Protein AF-A0A9P9QBK5-F1 (afdb_monomer_lite)

Secondary structure (DSSP, 8-state):
----PPP----------------------------TTSTTSSHHHHHHHTT----------------TT-EEEESSSTT-SSEEEE---SS-B----GGGT-S-SEEEEPTTEEEEEESSTTS-S-EEEEEETT-BSS-PPP-SEEEEEETT-TT-TT--HHHHTTS------TTT-TTS-TTTT-HHHHHTHHHHHHHHHHTSTTGGGGS-TT---

pLDDT: mean 70.8, std 19.79, range [41.31, 97.44]

Foldseek 3Di:
DDDDDDDDDDDDDDDDDPDDDDDDDDDDDDDDDDDPPPVPPVVVVVVVVVPPPPCPPPPPPPPPPQQAFKKKFALAFQSDHDIDIGHQDLFKAFQPDVVVSSGTFWMAHTAQKKKWFAQAQRNDDDTPDIAYPPTGRGDDDDGGIMHMGGHPPPDDSPCPVVNVVVPPPPVCPCVVDQVVQPPPRHPVCVVCVVVVVVCVVVVVPVPPPPDDPPDDD

Radius of gyration: 29.98 Å; chains: 1; bounding box: 63×83×77 Å

Sequence (217 aa):
MIVRSRCTSATVLDTTNTRDLRLYIHIILNHDFSTTRMLFNSLSIILLALFSTSTARPSNKLHRRGLPGAVYTCTSTDFRGNCQWTAPPTRCIQPGPASLGAGIQSLGPDPGGFCTLYEKFDCTGSEVQTVRFPGISSGLPQFGAFRCFADGAQGNATVDAATLLKGPTKVLDPLADPRLAGGVGSMERKKHLKELKEMEKDGFKDGLIGFKKDVYY

Structure (mmCIF, N/CA/C/O backbone):
data_AF-A0A9P9QBK5-F1
#
_entry.id   AF-A0A9P9QBK5-F1
#
loop_
_atom_site.group_PDB
_atom_site.id
_atom_site.type_symbol
_atom_site.label_atom_id
_atom_site.label_alt_id
_atom_site.label_comp_id
_atom_site.label_asym_id
_atom_site.label_entity_id
_atom_site.label_seq_id
_atom_site.pdbx_PDB_ins_code
_atom_site.Cartn_x
_atom_site.Cartn_y
_atom_site.Cartn_z
_atom_site.occupancy
_atom_site.B_iso_or_equiv
_atom_site.auth_seq_id
_atom_site.auth_comp_id
_atom_site.auth_asym_id
_atom_site.auth_atom_id
_atom_site.pdbx_PDB_model_num
ATOM 1 N N . MET A 1 1 ? -27.523 -2.966 32.370 1.00 45.50 1 MET A N 1
ATOM 2 C CA . MET A 1 1 ? -27.715 -4.274 31.707 1.00 45.50 1 MET A CA 1
ATOM 3 C C . MET A 1 1 ? -26.325 -4.859 31.475 1.00 45.50 1 MET A C 1
ATOM 5 O O . MET A 1 1 ? -25.566 -4.283 30.711 1.00 45.50 1 MET A O 1
ATOM 9 N N . ILE A 1 2 ? -25.925 -5.869 32.253 1.00 41.31 2 ILE A N 1
ATOM 10 C CA . ILE A 1 2 ? -24.547 -6.396 32.299 1.00 41.31 2 ILE A CA 1
ATOM 11 C C . ILE A 1 2 ? -24.520 -7.698 31.501 1.00 41.31 2 ILE A C 1
ATOM 13 O O . ILE A 1 2 ? -25.127 -8.680 31.922 1.00 41.31 2 ILE A O 1
ATOM 17 N N . VAL A 1 3 ? -23.829 -7.711 30.362 1.00 52.66 3 VAL A N 1
ATOM 18 C CA . VAL A 1 3 ? -23.636 -8.922 29.553 1.00 52.66 3 VAL A CA 1
ATOM 19 C C . VAL A 1 3 ? -22.228 -9.449 29.816 1.00 52.66 3 VAL A C 1
ATOM 21 O O . VAL A 1 3 ? -21.237 -8.878 29.372 1.00 52.66 3 VAL A O 1
ATOM 24 N N . ARG A 1 4 ? -22.146 -10.530 30.599 1.00 58.06 4 ARG A N 1
ATOM 25 C CA . ARG A 1 4 ? -20.930 -11.330 30.793 1.00 58.06 4 ARG A CA 1
ATOM 26 C C . ARG A 1 4 ? -20.825 -12.329 29.639 1.00 58.06 4 ARG A C 1
ATOM 28 O O . ARG A 1 4 ? -21.659 -13.227 29.564 1.00 58.06 4 ARG A O 1
ATOM 35 N N . SER A 1 5 ? -19.795 -12.219 28.801 1.00 60.59 5 SER A N 1
ATOM 36 C CA . SER A 1 5 ? -19.436 -13.274 27.842 1.00 60.59 5 SER A CA 1
ATOM 37 C C . SER A 1 5 ? -18.229 -14.063 28.337 1.00 60.59 5 SER A C 1
ATOM 39 O O . SER A 1 5 ? -17.244 -13.502 28.808 1.00 60.59 5 SER A O 1
ATOM 41 N N . ARG A 1 6 ? -18.384 -15.388 28.294 1.00 61.94 6 ARG A N 1
ATOM 42 C CA . ARG A 1 6 ? -17.501 -16.410 28.857 1.00 61.94 6 ARG A CA 1
ATOM 43 C C . ARG A 1 6 ? -16.251 -16.590 27.992 1.00 61.94 6 ARG A C 1
ATOM 45 O O . ARG A 1 6 ? -16.363 -16.742 26.780 1.00 61.94 6 ARG A O 1
ATOM 52 N N . CYS A 1 7 ? -15.085 -16.653 28.633 1.00 53.59 7 CYS A N 1
ATOM 53 C CA . CYS A 1 7 ? -13.876 -17.223 28.044 1.00 53.59 7 CYS A CA 1
ATOM 54 C C . CYS A 1 7 ? -14.079 -18.728 27.837 1.00 53.59 7 CYS A C 1
ATOM 56 O O . CYS A 1 7 ? -14.487 -19.427 28.766 1.00 53.59 7 CYS A O 1
ATOM 58 N N . THR A 1 8 ? -13.771 -19.220 26.639 1.00 65.25 8 THR A N 1
ATOM 59 C CA . THR A 1 8 ? -13.712 -20.656 26.348 1.00 65.25 8 THR A CA 1
ATOM 60 C C . THR A 1 8 ? -12.240 -21.042 26.269 1.00 65.25 8 THR A C 1
ATOM 62 O O . THR A 1 8 ? -11.497 -20.485 25.465 1.00 65.25 8 THR A O 1
ATOM 65 N N . SER A 1 9 ? -11.823 -21.932 27.165 1.00 57.56 9 SER A N 1
ATOM 66 C CA . SER A 1 9 ? -10.486 -22.526 27.221 1.00 57.56 9 SER A CA 1
ATOM 67 C C . SER A 1 9 ? -10.345 -23.720 26.271 1.00 57.56 9 SER A C 1
ATOM 69 O O . SER A 1 9 ? -11.343 -24.342 25.914 1.00 57.56 9 SER A O 1
ATOM 71 N N . ALA A 1 10 ? -9.077 -24.103 26.064 1.00 46.56 10 ALA A N 1
ATOM 72 C CA . ALA A 1 10 ? -8.560 -25.376 25.540 1.00 46.56 10 ALA A CA 1
ATOM 73 C C . ALA A 1 10 ? -8.428 -25.437 24.002 1.00 46.56 10 ALA A C 1
ATOM 75 O O . ALA A 1 10 ? -9.245 -24.887 23.283 1.00 46.56 10 ALA A O 1
ATOM 76 N N . THR A 1 11 ? -7.387 -26.030 23.416 1.00 51.47 11 THR A N 1
ATOM 77 C CA . THR A 1 11 ? -6.557 -27.172 23.841 1.00 51.47 11 THR A CA 1
ATOM 78 C C . THR A 1 11 ? -5.103 -27.031 23.376 1.00 51.47 11 THR A C 1
ATOM 80 O O . THR A 1 11 ? -4.839 -26.647 22.239 1.00 51.47 11 THR A O 1
ATOM 83 N N . VAL A 1 12 ? -4.169 -27.421 24.247 1.00 55.00 12 VAL A N 1
ATOM 84 C CA . VAL A 1 12 ? -2.764 -27.714 23.929 1.00 55.00 12 VAL A CA 1
ATOM 85 C C . VAL A 1 12 ? -2.712 -29.050 23.181 1.00 55.00 12 VAL A C 1
ATOM 87 O O . VAL A 1 12 ? -3.198 -30.052 23.700 1.00 55.00 12 VAL A O 1
ATOM 90 N N . LEU A 1 13 ? -2.140 -29.065 21.977 1.00 54.12 13 LEU A N 1
ATOM 91 C CA . LEU A 1 13 ? -1.766 -30.292 21.271 1.00 54.12 13 LEU A CA 1
ATOM 92 C C . LEU A 1 13 ? -0.291 -30.573 21.554 1.00 54.12 13 LEU A C 1
ATOM 94 O O . LEU A 1 13 ? 0.598 -29.968 20.960 1.00 54.12 13 LEU A O 1
ATOM 98 N N . ASP A 1 14 ? -0.067 -31.479 22.499 1.00 48.91 14 ASP A N 1
ATOM 99 C CA . ASP A 1 14 ? 1.194 -32.180 22.704 1.00 48.91 14 ASP A CA 1
ATOM 100 C C . ASP A 1 14 ? 1.104 -33.513 21.949 1.00 48.91 14 ASP A C 1
ATOM 102 O O . ASP A 1 14 ? 0.300 -34.380 22.293 1.00 48.91 14 ASP A O 1
ATOM 106 N N . THR A 1 15 ? 1.889 -33.663 20.884 1.00 54.03 15 THR A N 1
ATOM 107 C CA . THR A 1 15 ? 2.151 -34.966 20.265 1.00 54.03 15 THR A CA 1
ATOM 108 C C . THR A 1 15 ? 3.638 -35.093 19.995 1.00 54.03 15 THR A C 1
ATOM 110 O O . THR A 1 15 ? 4.135 -34.906 18.884 1.00 54.03 15 THR A O 1
ATOM 113 N N . THR A 1 16 ? 4.346 -35.438 21.059 1.00 54.69 16 THR A N 1
ATOM 114 C CA . THR A 1 16 ? 5.567 -36.234 21.020 1.00 54.69 16 THR A CA 1
ATOM 115 C C . THR A 1 16 ? 5.290 -37.570 20.314 1.00 54.69 16 THR A C 1
ATOM 117 O O . THR A 1 16 ? 4.699 -38.482 20.882 1.00 54.69 16 THR A O 1
ATOM 120 N N . ASN A 1 17 ? 5.710 -37.713 19.054 1.00 48.28 17 ASN A N 1
ATOM 121 C CA . ASN A 1 17 ? 5.800 -39.029 18.414 1.00 48.28 17 ASN A CA 1
ATOM 122 C C . ASN A 1 17 ? 7.122 -39.178 17.656 1.00 48.28 17 ASN A C 1
ATOM 124 O O . ASN A 1 17 ? 7.222 -39.039 16.439 1.00 48.28 17 ASN A O 1
ATOM 128 N N . THR A 1 18 ? 8.169 -39.427 18.434 1.00 54.41 18 THR A N 1
ATOM 129 C CA . THR A 1 18 ? 9.444 -39.980 17.992 1.00 54.41 18 THR A CA 1
ATOM 130 C C . THR A 1 18 ? 9.351 -41.498 18.070 1.00 54.41 18 THR A C 1
ATOM 132 O O . THR A 1 18 ? 9.535 -42.055 19.147 1.00 54.41 18 THR A O 1
ATOM 135 N N . ARG A 1 19 ? 9.059 -42.165 16.946 1.00 54.03 19 ARG A N 1
ATOM 136 C CA . ARG A 1 19 ? 9.370 -43.582 16.653 1.00 54.03 19 ARG A CA 1
ATOM 137 C C . ARG A 1 19 ? 8.763 -43.958 15.298 1.00 54.03 19 ARG A C 1
ATOM 139 O O . ARG A 1 19 ? 7.641 -44.431 15.256 1.00 54.03 19 ARG A O 1
ATOM 146 N N . ASP A 1 20 ? 9.514 -43.779 14.212 1.00 52.75 20 ASP A N 1
ATOM 147 C CA . ASP A 1 20 ? 9.549 -44.802 13.154 1.00 52.75 20 ASP A CA 1
ATOM 148 C C . ASP A 1 20 ? 10.735 -44.577 12.207 1.00 52.75 20 ASP A C 1
ATOM 150 O O . ASP A 1 20 ? 10.655 -43.963 11.148 1.00 52.75 20 ASP A O 1
ATOM 154 N N . LEU A 1 21 ? 11.904 -45.019 12.663 1.00 52.84 21 LEU A N 1
ATOM 155 C CA . LEU A 1 21 ? 13.165 -44.977 11.924 1.00 52.84 21 LEU A CA 1
ATOM 156 C C . LEU A 1 21 ? 13.811 -46.358 12.023 1.00 52.84 21 LEU A C 1
ATOM 158 O O . LEU A 1 21 ? 14.927 -46.487 12.507 1.00 52.84 21 LEU A O 1
ATOM 162 N N . ARG A 1 22 ? 13.073 -47.418 11.671 1.00 51.97 22 ARG A N 1
ATOM 163 C CA . ARG A 1 22 ? 13.580 -48.801 11.639 1.00 51.97 22 ARG A CA 1
ATOM 164 C C . ARG A 1 22 ? 12.625 -49.709 10.858 1.00 51.97 22 ARG A C 1
ATOM 166 O O . ARG A 1 22 ? 11.915 -50.482 11.475 1.00 51.97 22 ARG A O 1
ATOM 173 N N . LEU A 1 23 ? 12.633 -49.645 9.525 1.00 52.78 23 LEU A N 1
ATOM 174 C CA . LEU A 1 23 ? 12.432 -50.825 8.661 1.00 52.78 23 LEU A CA 1
ATOM 175 C C . LEU A 1 23 ? 12.538 -50.437 7.177 1.00 52.78 23 LEU A C 1
ATOM 177 O O . LEU A 1 23 ? 11.535 -50.269 6.504 1.00 52.78 23 LEU A O 1
ATOM 181 N N . TYR A 1 24 ? 13.748 -50.271 6.645 1.00 44.78 24 TYR A N 1
ATOM 182 C CA . TYR A 1 24 ? 13.984 -50.462 5.203 1.00 44.78 24 TYR A CA 1
ATOM 183 C C . TYR A 1 24 ? 15.471 -50.740 4.948 1.00 44.78 24 TYR A C 1
ATOM 185 O O . TYR A 1 24 ? 16.144 -50.082 4.164 1.00 44.78 24 TYR A O 1
ATOM 193 N N . ILE A 1 25 ? 16.017 -51.702 5.695 1.00 53.69 25 ILE A N 1
ATOM 194 C CA . ILE A 1 25 ? 17.313 -52.317 5.409 1.00 53.69 25 ILE A CA 1
ATOM 195 C C . ILE A 1 25 ? 17.130 -53.824 5.593 1.00 53.69 25 ILE A C 1
ATOM 197 O O . ILE A 1 25 ? 16.811 -54.260 6.696 1.00 53.69 25 ILE A O 1
ATOM 201 N N . HIS A 1 26 ? 17.373 -54.552 4.499 1.00 43.53 26 HIS A N 1
ATOM 202 C CA . HIS A 1 26 ? 17.501 -56.003 4.286 1.00 43.53 26 HIS A CA 1
ATOM 203 C C . HIS A 1 26 ? 16.451 -56.613 3.353 1.00 43.53 26 HIS A C 1
ATOM 205 O O . HIS A 1 26 ? 15.263 -56.379 3.524 1.00 43.53 26 HIS A O 1
ATOM 211 N N . ILE A 1 27 ? 16.951 -57.461 2.435 1.00 50.66 27 ILE A N 1
ATOM 212 C CA . ILE A 1 27 ? 16.348 -58.068 1.227 1.00 50.66 27 ILE A CA 1
ATOM 213 C C . ILE A 1 27 ? 16.705 -57.185 0.006 1.00 50.66 27 ILE A C 1
ATOM 215 O O . ILE A 1 27 ? 16.099 -56.146 -0.195 1.00 50.66 27 ILE A O 1
ATOM 219 N N . ILE A 1 28 ? 17.743 -57.435 -0.808 1.00 50.19 28 ILE A N 1
ATOM 220 C CA . ILE A 1 28 ? 18.238 -58.696 -1.387 1.00 50.19 28 ILE A CA 1
ATOM 221 C C . ILE A 1 28 ? 19.766 -58.617 -1.579 1.00 50.19 28 ILE A C 1
ATOM 223 O O . ILE A 1 28 ? 20.267 -57.730 -2.267 1.00 50.19 28 ILE A O 1
ATOM 227 N N . LEU A 1 29 ? 20.495 -59.572 -0.997 1.00 47.59 29 LEU A N 1
ATOM 228 C CA . LEU A 1 29 ? 21.841 -59.957 -1.422 1.00 47.59 29 LEU A CA 1
ATOM 229 C C . LEU A 1 29 ? 21.735 -61.257 -2.232 1.00 47.59 29 LEU A C 1
ATOM 231 O O . LEU A 1 29 ? 20.977 -62.146 -1.848 1.00 47.59 29 LEU A O 1
ATOM 235 N N . ASN A 1 30 ? 22.588 -61.347 -3.257 1.00 48.84 30 ASN A N 1
ATOM 236 C CA . ASN A 1 30 ? 22.948 -62.498 -4.098 1.00 48.84 30 ASN A CA 1
ATOM 237 C C . ASN A 1 30 ? 22.115 -62.727 -5.368 1.00 48.84 30 ASN A C 1
ATOM 239 O O . ASN A 1 30 ? 21.072 -63.365 -5.320 1.00 48.84 30 ASN A O 1
ATOM 243 N N . HIS A 1 31 ? 22.656 -62.289 -6.513 1.00 46.22 31 HIS A N 1
ATOM 244 C CA . HIS A 1 31 ? 23.004 -63.193 -7.620 1.00 46.22 31 HIS A CA 1
ATOM 245 C C . HIS A 1 31 ? 23.981 -62.515 -8.618 1.00 46.22 31 HIS A C 1
ATOM 247 O O . HIS A 1 31 ? 23.741 -61.409 -9.093 1.00 46.22 31 HIS A O 1
ATOM 253 N N . ASP A 1 32 ? 25.087 -63.221 -8.874 1.00 45.16 32 ASP A N 1
ATOM 254 C CA . ASP A 1 32 ? 25.918 -63.299 -10.091 1.00 45.16 32 ASP A CA 1
ATOM 255 C C . ASP A 1 32 ? 26.824 -62.139 -10.568 1.00 45.16 32 ASP A C 1
ATOM 257 O O . ASP A 1 32 ? 26.481 -61.262 -11.355 1.00 45.16 32 ASP A O 1
ATOM 261 N N . PHE A 1 33 ? 28.091 -62.231 -10.147 1.00 55.81 33 PHE A N 1
ATOM 262 C CA . PHE A 1 33 ? 29.250 -62.534 -11.008 1.00 55.81 33 PHE A CA 1
ATOM 263 C C . PHE A 1 33 ? 29.061 -62.323 -12.533 1.00 55.81 33 PHE A C 1
ATOM 265 O O . PHE A 1 33 ? 28.639 -63.250 -13.210 1.00 55.81 33 PHE A O 1
ATOM 272 N N . SER A 1 34 ? 29.424 -61.142 -13.077 1.00 53.66 34 SER A N 1
ATOM 273 C CA . SER A 1 34 ? 30.028 -60.944 -14.428 1.00 53.66 34 SER A CA 1
ATOM 274 C C . SER A 1 34 ? 29.855 -59.515 -15.005 1.00 53.66 34 SER A C 1
ATOM 276 O O . SER A 1 34 ? 29.340 -59.348 -16.111 1.00 53.66 34 SER A O 1
ATOM 278 N N . THR A 1 35 ? 30.322 -58.447 -14.331 1.00 50.03 35 THR A N 1
ATOM 279 C CA . THR A 1 35 ? 30.331 -57.105 -14.977 1.00 50.03 35 THR A CA 1
ATOM 280 C C . THR A 1 35 ? 31.421 -56.139 -14.484 1.00 50.03 35 THR A C 1
ATOM 282 O O . THR A 1 35 ? 31.183 -54.962 -14.234 1.00 50.03 35 THR A O 1
ATOM 285 N N . THR A 1 36 ? 32.673 -56.588 -14.376 1.00 49.19 36 THR A N 1
ATOM 286 C CA . THR A 1 36 ? 33.822 -55.748 -13.962 1.00 49.19 36 THR A CA 1
ATOM 287 C C . THR A 1 36 ? 34.355 -54.779 -15.036 1.00 49.19 36 THR A C 1
ATOM 289 O O . THR A 1 36 ? 35.431 -54.216 -14.867 1.00 49.19 36 THR A O 1
ATOM 292 N N . ARG A 1 37 ? 33.618 -54.502 -16.123 1.00 49.81 37 ARG A N 1
ATOM 293 C CA . ARG A 1 37 ? 34.022 -53.505 -17.144 1.00 49.81 37 ARG A CA 1
ATOM 294 C C . ARG A 1 37 ? 33.251 -52.179 -17.125 1.00 49.81 37 ARG A C 1
ATOM 296 O O . ARG A 1 37 ? 33.616 -51.282 -17.876 1.00 49.81 37 ARG A O 1
ATOM 303 N N . MET A 1 38 ? 32.249 -52.001 -16.259 1.00 49.50 38 MET A N 1
ATOM 304 C CA . MET A 1 38 ? 31.482 -50.738 -16.180 1.00 49.50 38 MET A CA 1
ATOM 305 C C . MET A 1 38 ? 31.883 -49.807 -15.023 1.00 49.50 38 MET A C 1
ATOM 307 O O . MET A 1 38 ? 31.306 -48.734 -14.872 1.00 49.50 38 MET A O 1
ATOM 311 N N . LEU A 1 39 ? 32.884 -50.171 -14.217 1.00 47.62 39 LEU A N 1
ATOM 312 C CA . LEU A 1 39 ? 33.246 -49.414 -13.009 1.00 47.62 39 LEU A CA 1
ATOM 313 C C . LEU A 1 39 ? 34.136 -48.181 -13.255 1.00 47.62 39 LEU A C 1
ATOM 315 O O . LEU A 1 39 ? 34.393 -47.436 -12.317 1.00 47.62 39 LEU A O 1
ATOM 319 N N . PHE A 1 40 ? 34.572 -47.918 -14.492 1.00 47.91 40 PHE A N 1
ATOM 320 C CA . PHE A 1 40 ? 35.402 -46.742 -14.807 1.00 47.91 40 PHE A CA 1
ATOM 321 C C . PHE A 1 40 ? 34.643 -45.551 -15.417 1.00 47.91 40 PHE A C 1
ATOM 323 O O . PHE A 1 40 ? 35.223 -44.478 -15.526 1.00 47.91 40 PHE A O 1
ATOM 330 N N . ASN A 1 41 ? 33.356 -45.692 -15.765 1.00 49.91 41 ASN A N 1
ATOM 331 C CA . ASN A 1 41 ? 32.569 -44.608 -16.385 1.00 49.91 41 ASN A CA 1
ATOM 332 C C . ASN A 1 41 ? 31.577 -43.912 -15.434 1.00 49.91 41 ASN A C 1
ATOM 334 O O . ASN A 1 41 ? 31.027 -42.868 -15.775 1.00 49.91 41 ASN A O 1
ATOM 338 N N . SER A 1 42 ? 31.343 -44.453 -14.236 1.00 51.28 42 SER A N 1
ATOM 339 C CA . SER A 1 42 ? 30.386 -43.896 -13.268 1.00 51.28 42 SER A CA 1
ATOM 340 C C . SER A 1 42 ? 31.013 -42.934 -12.251 1.00 51.28 42 SER A C 1
ATOM 342 O O . SER A 1 42 ? 30.294 -42.121 -11.670 1.00 51.28 42 SER A O 1
ATOM 344 N N . LEU A 1 43 ? 32.341 -42.950 -12.065 1.00 49.66 43 LEU A N 1
ATOM 345 C CA . LEU A 1 43 ? 33.023 -42.039 -11.132 1.00 49.66 43 LEU A CA 1
ATOM 346 C C . LEU A 1 43 ? 33.127 -40.597 -11.677 1.00 49.66 43 LEU A C 1
ATOM 348 O O . LEU A 1 43 ? 33.178 -39.644 -10.902 1.00 49.66 43 LEU A O 1
ATOM 352 N N . SER A 1 44 ? 33.091 -40.413 -13.002 1.00 53.53 44 SER A N 1
ATOM 353 C CA . SER A 1 44 ? 33.191 -39.091 -13.641 1.00 53.53 44 SER A CA 1
ATOM 354 C C . SER A 1 44 ? 31.931 -38.229 -13.489 1.00 53.53 44 SER A C 1
ATOM 356 O O . SER A 1 44 ? 32.031 -37.005 -13.515 1.00 53.53 44 SER A O 1
ATOM 358 N N . ILE A 1 45 ? 30.751 -38.827 -13.288 1.00 54.00 45 ILE A N 1
ATOM 359 C CA . ILE A 1 45 ? 29.485 -38.073 -13.202 1.00 54.00 45 ILE A CA 1
ATOM 360 C C . ILE A 1 45 ? 29.344 -37.366 -11.843 1.00 54.00 45 ILE A C 1
ATOM 362 O O . ILE A 1 45 ? 28.815 -36.258 -11.770 1.00 54.00 45 ILE A O 1
ATOM 366 N N . ILE A 1 46 ? 29.886 -37.949 -10.769 1.00 56.56 46 ILE A N 1
ATOM 367 C CA . ILE A 1 46 ? 29.796 -37.373 -9.417 1.00 56.56 46 ILE A CA 1
ATOM 368 C C . ILE A 1 46 ? 30.690 -36.125 -9.285 1.00 56.56 46 ILE A C 1
ATOM 370 O O . ILE A 1 46 ? 30.336 -35.185 -8.574 1.00 56.56 46 ILE A O 1
ATOM 374 N N . LEU A 1 47 ? 31.804 -36.055 -10.025 1.00 53.94 47 LEU A N 1
ATOM 375 C CA . LEU A 1 47 ? 32.729 -34.918 -9.958 1.00 53.94 47 LEU A CA 1
ATOM 376 C C . LEU A 1 47 ? 32.205 -33.665 -10.690 1.00 53.94 47 LEU A C 1
ATOM 378 O O . LEU A 1 47 ? 32.491 -32.552 -10.256 1.00 53.94 47 LEU A O 1
ATOM 382 N N . LEU A 1 48 ? 31.398 -33.810 -11.751 1.00 54.72 48 LEU A N 1
ATOM 383 C CA . LEU A 1 48 ? 30.809 -32.663 -12.467 1.00 54.72 48 LEU A CA 1
ATOM 384 C C . LEU A 1 48 ? 29.644 -31.995 -11.713 1.00 54.72 48 LEU A C 1
ATOM 386 O O . LEU A 1 48 ? 29.392 -30.808 -11.919 1.00 54.72 48 LEU A O 1
ATOM 390 N N . ALA A 1 49 ? 28.967 -32.702 -10.804 1.00 58.41 49 ALA A N 1
ATOM 391 C CA . ALA A 1 49 ? 27.876 -32.127 -10.012 1.00 58.41 49 ALA A CA 1
ATOM 392 C C . ALA A 1 49 ? 28.360 -31.123 -8.944 1.00 58.41 49 ALA A C 1
ATOM 394 O O . ALA A 1 49 ? 27.603 -30.245 -8.532 1.00 58.41 49 ALA A O 1
ATOM 395 N N . LEU A 1 50 ? 29.630 -31.201 -8.527 1.00 56.91 50 LEU A N 1
ATOM 396 C CA . LEU A 1 50 ? 30.196 -30.358 -7.464 1.00 56.91 50 LEU A CA 1
ATOM 397 C C . LEU A 1 50 ? 30.626 -28.955 -7.933 1.00 56.91 50 LEU A C 1
ATOM 399 O O . LEU A 1 50 ? 30.869 -28.088 -7.097 1.00 56.91 50 LEU A O 1
ATOM 403 N N . PHE A 1 51 ? 30.675 -28.692 -9.245 1.00 55.84 51 PHE A N 1
ATOM 404 C CA . PHE A 1 51 ? 31.105 -27.396 -9.799 1.00 55.84 51 PHE A CA 1
ATOM 405 C C . PHE A 1 51 ? 29.961 -26.491 -10.272 1.00 55.84 51 PHE A C 1
ATOM 407 O O . PHE A 1 51 ? 30.208 -25.467 -10.905 1.00 55.84 51 PHE A O 1
ATOM 414 N N . SER A 1 52 ? 28.708 -26.796 -9.923 1.00 53.97 52 SER A N 1
ATOM 415 C CA . SER A 1 52 ? 27.581 -25.880 -10.160 1.00 53.97 52 SER A CA 1
ATOM 416 C C . SER A 1 52 ? 27.535 -24.771 -9.101 1.00 53.97 52 SER A C 1
ATOM 418 O O . SER A 1 52 ? 26.534 -24.585 -8.409 1.00 53.97 52 SER A O 1
ATOM 420 N N . THR A 1 53 ? 28.625 -24.015 -8.946 1.00 58.56 53 THR A N 1
ATOM 421 C CA . THR A 1 53 ? 28.604 -22.764 -8.186 1.00 58.56 53 THR A CA 1
ATOM 422 C C . THR A 1 53 ? 27.821 -21.743 -9.004 1.00 58.56 53 THR A C 1
ATOM 424 O O . THR A 1 53 ? 28.346 -21.031 -9.858 1.00 58.56 53 THR A O 1
ATOM 427 N N . SER A 1 54 ? 26.510 -21.699 -8.761 1.00 61.28 54 SER A N 1
ATOM 428 C CA . SER A 1 54 ? 25.643 -20.636 -9.259 1.00 61.28 54 SER A CA 1
ATOM 429 C C . SER A 1 54 ? 26.138 -19.314 -8.681 1.00 61.28 54 SER A C 1
ATOM 431 O O . SER A 1 54 ? 25.769 -18.915 -7.578 1.00 61.28 54 SER A O 1
ATOM 433 N N . THR A 1 55 ? 27.015 -18.635 -9.418 1.00 61.59 55 THR A N 1
ATOM 434 C CA . THR A 1 55 ? 27.381 -17.250 -9.144 1.00 61.59 55 THR A CA 1
ATOM 435 C C . THR A 1 55 ? 26.173 -16.398 -9.511 1.00 61.59 55 THR A C 1
ATOM 437 O O . THR A 1 55 ? 26.051 -15.860 -10.611 1.00 61.59 55 THR A O 1
ATOM 440 N N . ALA A 1 56 ? 25.219 -16.306 -8.583 1.00 58.31 56 ALA A N 1
ATOM 441 C CA . ALA A 1 56 ? 24.215 -15.262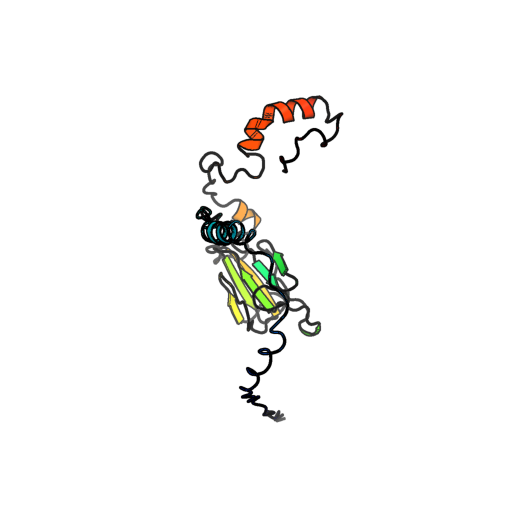 -8.621 1.00 58.31 56 ALA A CA 1
ATOM 442 C C . ALA A 1 56 ? 24.985 -13.943 -8.528 1.00 58.31 56 ALA A C 1
ATOM 444 O O . ALA A 1 56 ? 25.366 -13.499 -7.444 1.00 58.31 56 ALA A O 1
ATOM 445 N N . ARG A 1 57 ? 25.303 -13.358 -9.691 1.00 56.75 57 ARG A N 1
ATOM 446 C CA . ARG A 1 57 ? 25.858 -12.009 -9.771 1.00 56.75 57 ARG A CA 1
ATOM 447 C C . ARG A 1 57 ? 24.964 -11.147 -8.889 1.00 56.75 57 ARG A C 1
ATOM 449 O O . ARG A 1 57 ? 23.746 -11.257 -9.052 1.00 56.75 57 ARG A O 1
ATOM 456 N N . PRO A 1 58 ? 25.513 -10.331 -7.969 1.00 52.34 58 PRO A N 1
ATOM 457 C CA . PRO A 1 58 ? 24.703 -9.381 -7.234 1.00 52.34 58 PRO A CA 1
ATOM 458 C C . 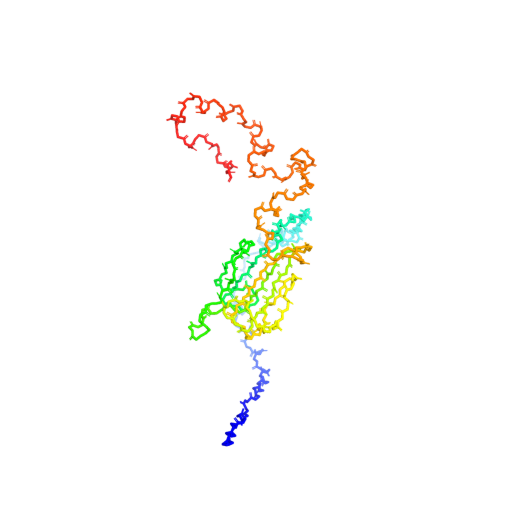PRO A 1 58 ? 23.973 -8.567 -8.291 1.00 52.34 58 PRO A C 1
ATOM 460 O O . PRO A 1 58 ? 24.571 -7.768 -9.016 1.00 52.34 58 PRO A O 1
ATOM 463 N N . SER A 1 59 ? 22.687 -8.868 -8.461 1.00 54.12 59 SER A N 1
ATOM 464 C CA . SER A 1 59 ? 21.787 -8.067 -9.256 1.00 54.12 59 SER A CA 1
ATOM 465 C C . SER A 1 59 ? 21.887 -6.718 -8.583 1.00 54.12 59 SER A C 1
ATOM 467 O O . SER A 1 59 ? 21.352 -6.573 -7.485 1.00 54.12 59 SER A O 1
ATOM 469 N N . ASN A 1 60 ? 22.653 -5.792 -9.179 1.00 47.78 60 ASN A N 1
ATOM 470 C CA . ASN A 1 60 ? 22.638 -4.375 -8.838 1.00 47.78 60 ASN A CA 1
ATOM 471 C C . ASN A 1 60 ? 21.189 -4.075 -8.527 1.00 47.78 60 ASN A C 1
ATOM 473 O O . ASN A 1 60 ? 20.383 -4.220 -9.447 1.00 47.78 60 ASN A O 1
ATOM 477 N N . LYS A 1 61 ? 20.879 -3.885 -7.231 1.00 52.62 61 LYS A N 1
ATOM 478 C CA . LYS A 1 61 ? 19.517 -3.934 -6.695 1.00 52.62 61 LYS A CA 1
ATOM 479 C C . LYS A 1 61 ? 18.676 -3.132 -7.664 1.00 52.62 61 LYS A C 1
ATOM 481 O O . LYS A 1 61 ? 18.800 -1.910 -7.687 1.00 52.62 61 LYS A O 1
ATOM 486 N N . LEU A 1 62 ? 17.895 -3.819 -8.498 1.00 47.91 62 LEU A N 1
ATOM 487 C CA . LEU A 1 62 ? 16.845 -3.195 -9.272 1.00 47.91 62 LEU A CA 1
ATOM 488 C C . LEU A 1 62 ? 15.915 -2.714 -8.179 1.00 47.91 62 LEU A C 1
ATOM 490 O O . LEU A 1 62 ? 15.131 -3.483 -7.625 1.00 47.91 62 LEU A O 1
ATOM 494 N N . HIS A 1 63 ? 16.166 -1.485 -7.733 1.00 52.56 63 HIS A N 1
ATOM 495 C CA . HIS A 1 63 ? 15.404 -0.852 -6.693 1.00 52.56 63 HIS A CA 1
ATOM 496 C C . HIS A 1 63 ? 14.046 -0.707 -7.344 1.00 52.56 63 HIS A C 1
ATOM 498 O O . HIS A 1 63 ? 13.880 0.111 -8.252 1.00 52.56 63 HIS A O 1
ATOM 504 N N . ARG A 1 64 ? 13.119 -1.610 -6.996 1.00 56.12 64 ARG A N 1
ATOM 505 C CA . ARG A 1 64 ? 11.738 -1.476 -7.436 1.00 56.12 64 ARG A CA 1
ATOM 506 C C . ARG A 1 64 ? 11.362 -0.057 -7.060 1.00 56.12 64 ARG A C 1
ATOM 508 O O . ARG A 1 64 ? 11.450 0.311 -5.890 1.00 56.12 64 ARG A O 1
ATOM 515 N N . ARG A 1 65 ? 11.064 0.749 -8.077 1.00 66.62 65 ARG A N 1
ATOM 516 C CA . ARG A 1 65 ? 10.590 2.113 -7.900 1.00 66.62 65 ARG A CA 1
ATOM 517 C C . ARG A 1 65 ? 9.197 1.984 -7.308 1.00 66.62 65 ARG A C 1
ATOM 519 O O . ARG A 1 65 ? 8.223 1.945 -8.048 1.00 66.62 65 ARG A O 1
ATOM 526 N N . GLY A 1 66 ? 9.140 1.791 -5.993 1.00 79.81 66 GLY A N 1
ATOM 527 C CA . GLY A 1 66 ? 7.913 1.982 -5.248 1.00 79.81 66 GLY A CA 1
ATOM 528 C C . GLY A 1 66 ? 7.448 3.401 -5.522 1.00 79.81 66 GLY A C 1
ATOM 529 O O . GLY A 1 66 ? 8.275 4.312 -5.614 1.00 79.81 66 GLY A O 1
ATOM 530 N N . LEU A 1 67 ? 6.156 3.568 -5.748 1.00 89.62 67 LEU A N 1
ATOM 531 C CA . LEU A 1 67 ? 5.573 4.882 -5.951 1.00 89.62 67 LEU A CA 1
ATOM 532 C C . LEU A 1 67 ? 5.153 5.389 -4.567 1.00 89.62 67 LEU A C 1
ATOM 534 O O . LEU A 1 67 ? 4.234 4.810 -3.992 1.00 89.62 67 LEU A O 1
ATOM 538 N N . PRO A 1 68 ? 5.799 6.423 -3.997 1.00 91.38 68 PRO A N 1
ATOM 539 C CA . PRO A 1 68 ? 5.461 6.925 -2.668 1.00 91.38 68 PRO A CA 1
ATOM 540 C C . PRO A 1 68 ? 3.958 7.169 -2.495 1.00 91.38 68 PRO A C 1
ATOM 542 O O . PRO A 1 68 ? 3.340 7.890 -3.278 1.00 91.38 68 PRO A O 1
ATOM 545 N N . GLY A 1 69 ? 3.372 6.547 -1.472 1.00 89.94 69 GLY A N 1
ATOM 546 C CA . GLY A 1 69 ? 1.934 6.595 -1.189 1.00 89.94 69 GLY A CA 1
ATOM 547 C C . GLY A 1 69 ? 1.094 5.531 -1.901 1.00 89.94 69 GLY A C 1
ATOM 548 O O . GLY A 1 69 ? -0.094 5.423 -1.610 1.00 89.94 69 GLY A O 1
ATOM 549 N N . ALA A 1 70 ? 1.677 4.730 -2.795 1.00 93.94 70 ALA A N 1
ATOM 550 C CA . ALA A 1 70 ? 1.038 3.524 -3.300 1.00 93.94 70 ALA A CA 1
ATOM 551 C C . ALA A 1 70 ? 1.039 2.432 -2.228 1.00 93.94 70 ALA A C 1
ATOM 553 O O . ALA A 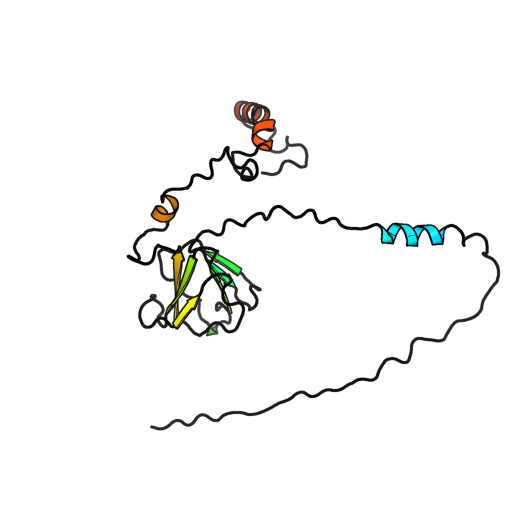1 70 ? 1.803 2.475 -1.260 1.00 93.94 70 ALA A O 1
ATOM 554 N N . VAL A 1 71 ? 0.165 1.448 -2.403 1.00 96.06 71 VAL A N 1
ATOM 555 C CA . VAL A 1 71 ? -0.056 0.399 -1.411 1.00 96.06 71 VAL A CA 1
ATOM 556 C C . VAL A 1 71 ? -0.369 -0.930 -2.073 1.00 96.06 71 VAL A C 1
ATOM 558 O O . VAL A 1 71 ? -1.133 -1.008 -3.036 1.00 96.06 71 VAL A O 1
ATOM 561 N N . TYR A 1 72 ? 0.213 -1.984 -1.521 1.00 94.75 72 TYR A N 1
ATOM 562 C CA . TYR A 1 72 ? -0.099 -3.365 -1.835 1.00 94.75 72 TYR A CA 1
ATOM 563 C C . TYR A 1 72 ? -1.016 -3.940 -0.757 1.00 94.75 72 TYR A C 1
ATOM 565 O O . TYR A 1 72 ? -0.724 -3.828 0.434 1.00 94.75 72 TYR A O 1
ATOM 573 N N . THR A 1 73 ? -2.125 -4.547 -1.157 1.00 96.19 73 THR A N 1
ATOM 574 C CA . THR A 1 73 ? -3.082 -5.187 -0.249 1.00 96.19 73 THR A CA 1
ATOM 575 C C . THR A 1 73 ? -3.293 -6.627 -0.674 1.00 96.19 73 THR A C 1
ATOM 577 O O . THR A 1 73 ? -3.368 -6.906 -1.868 1.00 96.19 73 THR A O 1
ATOM 580 N N . CYS A 1 74 ? -3.395 -7.547 0.284 1.00 94.69 74 CYS A N 1
ATOM 581 C CA . CYS A 1 74 ? -3.683 -8.945 -0.015 1.00 94.69 74 CYS A CA 1
ATOM 582 C C . CYS A 1 74 ? -4.758 -9.540 0.892 1.00 94.69 74 CYS A C 1
ATOM 584 O O . CYS A 1 74 ? -4.902 -9.155 2.055 1.00 94.69 74 CYS A O 1
ATOM 586 N N . THR A 1 75 ? -5.474 -10.534 0.366 1.00 94.69 75 THR A N 1
ATOM 587 C CA . THR A 1 75 ? -6.527 -11.276 1.080 1.00 94.69 75 THR A CA 1
ATOM 588 C C . THR A 1 75 ? -5.994 -12.332 2.051 1.00 94.69 75 THR A C 1
ATOM 590 O O . THR A 1 75 ? -6.776 -12.961 2.757 1.00 94.69 75 THR A O 1
ATOM 593 N N . SER A 1 76 ? -4.684 -12.590 2.084 1.00 93.69 76 SER A N 1
ATOM 594 C CA . SER A 1 76 ? -4.060 -13.502 3.051 1.00 9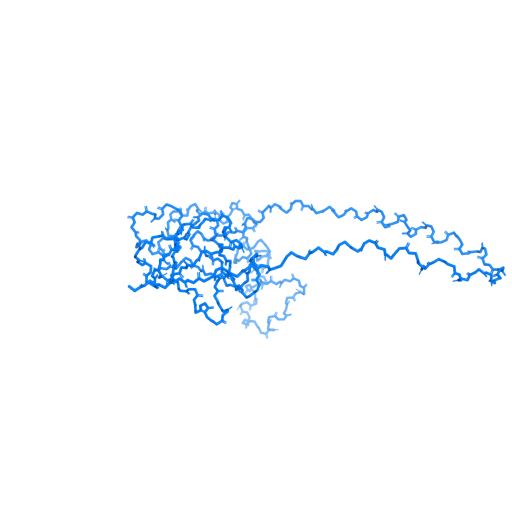3.69 76 SER A CA 1
ATOM 595 C C . SER A 1 76 ? -2.871 -12.845 3.747 1.00 93.69 76 SER A C 1
ATOM 597 O O . SER A 1 76 ? -2.371 -11.801 3.315 1.00 93.69 76 SER A O 1
ATOM 599 N N . THR A 1 77 ? -2.435 -13.438 4.857 1.00 95.56 77 THR A N 1
ATOM 600 C CA . THR A 1 77 ? -1.242 -12.986 5.577 1.00 95.56 77 THR A CA 1
ATOM 601 C C . THR A 1 77 ? 0.018 -13.193 4.736 1.00 95.56 77 THR A C 1
ATOM 603 O O . THR A 1 77 ? 0.009 -13.861 3.699 1.00 95.56 77 THR A O 1
ATOM 606 N N . ASP A 1 78 ? 1.114 -12.590 5.179 1.00 95.62 78 ASP A N 1
ATOM 607 C CA . ASP A 1 78 ? 2.446 -12.719 4.595 1.00 95.62 78 ASP A CA 1
ATOM 608 C C . ASP A 1 78 ? 2.512 -12.282 3.130 1.00 95.62 78 ASP A C 1
ATOM 610 O O . ASP A 1 78 ? 3.322 -12.795 2.357 1.00 95.62 78 ASP A O 1
ATOM 614 N N . PHE A 1 79 ? 1.659 -11.318 2.761 1.00 94.94 79 PHE A N 1
ATOM 615 C CA . PHE A 1 79 ? 1.537 -10.772 1.409 1.00 94.94 79 PHE A CA 1
ATOM 616 C C . PHE A 1 79 ? 1.210 -11.847 0.359 1.00 94.94 79 PHE A C 1
ATOM 618 O O . PHE A 1 79 ? 1.752 -11.846 -0.748 1.00 94.94 79 PHE A O 1
ATOM 625 N N . ARG A 1 80 ? 0.329 -12.790 0.724 1.00 93.38 80 ARG A N 1
ATOM 626 C CA . ARG A 1 80 ? -0.122 -13.911 -0.119 1.00 93.38 80 ARG A CA 1
ATOM 627 C C . ARG A 1 80 ? -1.599 -13.796 -0.493 1.00 93.38 80 ARG A C 1
ATOM 629 O O . ARG A 1 80 ? -2.334 -12.977 0.047 1.00 93.38 80 ARG A O 1
ATOM 636 N N . GLY A 1 81 ? -2.055 -14.699 -1.357 1.00 91.81 81 GLY A N 1
ATOM 637 C CA . GLY A 1 81 ? -3.448 -14.773 -1.793 1.00 91.81 81 GLY A CA 1
ATOM 638 C C . GLY A 1 81 ? -3.702 -13.890 -3.009 1.00 91.81 81 GLY A C 1
ATOM 639 O O . GLY A 1 81 ? -2.816 -13.723 -3.848 1.00 91.81 81 GLY A O 1
ATOM 640 N N . ASN A 1 82 ? -4.914 -13.344 -3.118 1.00 90.75 82 ASN A N 1
ATOM 641 C CA . ASN A 1 82 ? -5.205 -12.355 -4.145 1.00 90.75 82 ASN A CA 1
ATOM 642 C C . ASN A 1 82 ? -4.677 -11.005 -3.668 1.00 90.75 82 ASN A C 1
ATOM 644 O O . ASN A 1 82 ? -5.086 -10.516 -2.612 1.00 90.75 82 ASN A O 1
ATOM 648 N N . CYS A 1 83 ? -3.751 -10.440 -4.430 1.00 92.62 83 CYS A N 1
ATOM 649 C CA . CYS A 1 83 ? -3.102 -9.198 -4.081 1.00 92.62 83 CYS A CA 1
ATOM 650 C C . CYS A 1 83 ? -3.317 -8.144 -5.156 1.00 92.62 83 CYS A C 1
ATOM 652 O O . CYS A 1 83 ? -3.222 -8.422 -6.352 1.00 92.62 83 CYS A O 1
ATOM 654 N N . GLN A 1 84 ? -3.530 -6.912 -4.714 1.00 93.88 84 GLN A N 1
ATOM 655 C CA . GLN A 1 84 ? -3.727 -5.769 -5.580 1.00 93.88 84 GLN A CA 1
ATOM 656 C C . GLN A 1 84 ? -2.765 -4.653 -5.189 1.00 93.88 84 GLN A C 1
ATOM 658 O O . GLN A 1 84 ? -2.621 -4.298 -4.021 1.00 93.88 84 GLN A O 1
ATOM 663 N N . TRP A 1 85 ? -2.125 -4.069 -6.197 1.00 93.88 85 TRP A N 1
ATOM 664 C CA . TRP A 1 85 ? -1.395 -2.822 -6.043 1.00 93.88 85 TRP A CA 1
ATOM 665 C C . TRP A 1 85 ? -2.311 -1.659 -6.417 1.00 93.88 85 TRP A C 1
ATOM 667 O O . TRP A 1 85 ? -2.964 -1.679 -7.461 1.00 93.88 85 TRP A O 1
ATOM 677 N N . THR A 1 86 ? -2.361 -0.648 -5.560 1.00 93.81 86 THR A N 1
ATOM 678 C CA . THR A 1 86 ? -3.146 0.564 -5.777 1.00 93.81 86 THR A CA 1
ATOM 679 C C . THR A 1 86 ? -2.205 1.757 -5.762 1.00 93.81 86 THR A C 1
ATOM 681 O O . THR A 1 86 ? -1.497 1.985 -4.782 1.00 93.81 86 THR A O 1
ATOM 684 N N . ALA A 1 87 ? -2.203 2.519 -6.857 1.00 92.38 87 ALA A N 1
ATOM 685 C CA . ALA A 1 87 ? -1.492 3.792 -6.945 1.00 92.38 87 ALA A CA 1
ATOM 686 C C . ALA A 1 87 ? -1.976 4.769 -5.850 1.00 92.38 87 ALA A C 1
ATOM 688 O O . ALA A 1 87 ? -3.090 4.587 -5.351 1.00 92.38 87 ALA A O 1
ATOM 689 N N . PRO A 1 88 ? -1.195 5.810 -5.495 1.00 90.12 88 PRO A N 1
ATOM 690 C CA . PRO A 1 88 ? -1.514 6.718 -4.397 1.00 90.12 88 PRO A CA 1
ATOM 691 C C . PRO A 1 88 ? -2.948 7.250 -4.508 1.00 90.12 88 PRO A C 1
ATOM 693 O O . PRO A 1 88 ? -3.262 7.987 -5.451 1.00 90.12 88 PRO A O 1
ATOM 696 N N . PRO A 1 89 ? -3.851 6.845 -3.600 1.00 80.50 89 PRO A N 1
ATOM 697 C CA . PRO A 1 89 ? -5.258 7.147 -3.750 1.00 80.50 89 PRO A CA 1
ATOM 698 C C . PRO A 1 89 ? -5.532 8.565 -3.246 1.00 80.50 89 PRO A C 1
ATOM 700 O O . PRO A 1 89 ? -5.183 8.935 -2.127 1.00 80.50 89 PRO A O 1
ATOM 703 N N . THR A 1 90 ? -6.233 9.370 -4.043 1.00 80.69 90 THR A N 1
ATOM 704 C CA . THR A 1 90 ? -6.773 10.648 -3.549 1.00 80.69 90 THR A CA 1
ATOM 705 C C . THR A 1 90 ? -7.963 10.427 -2.616 1.00 80.69 90 THR A C 1
ATOM 707 O O . THR A 1 90 ? -8.216 11.251 -1.739 1.00 80.69 90 THR A O 1
ATOM 710 N N . ARG A 1 91 ? -8.656 9.292 -2.766 1.00 90.12 91 ARG A N 1
ATOM 711 C CA . ARG A 1 91 ? -9.835 8.896 -1.989 1.00 90.12 91 ARG A CA 1
ATOM 712 C C . ARG A 1 91 ? -9.507 7.912 -0.868 1.00 90.12 91 ARG A C 1
ATOM 714 O O . ARG A 1 91 ? -8.490 7.228 -0.890 1.00 90.12 91 ARG A O 1
ATOM 721 N N . CYS A 1 92 ? -10.424 7.816 0.082 1.00 93.81 92 CYS A N 1
ATOM 722 C CA . CYS A 1 92 ? -10.409 6.799 1.122 1.00 93.81 92 CYS A CA 1
ATOM 723 C C . CYS A 1 92 ? -10.643 5.391 0.532 1.00 93.81 92 CYS A C 1
ATOM 725 O O . CYS A 1 92 ? -11.495 5.235 -0.348 1.00 93.81 92 CYS A O 1
ATOM 727 N N . ILE A 1 93 ? -9.898 4.377 0.989 1.00 94.88 93 ILE A N 1
ATOM 728 C CA . ILE A 1 93 ? -10.033 2.981 0.540 1.00 94.88 93 ILE A CA 1
ATOM 729 C C . ILE A 1 93 ? -10.696 2.145 1.633 1.00 94.88 93 ILE A C 1
ATOM 731 O O . ILE A 1 93 ? -10.221 2.087 2.765 1.00 94.88 93 ILE A O 1
ATOM 735 N N . GLN A 1 94 ? -11.766 1.441 1.269 1.00 94.94 94 GLN A N 1
ATOM 736 C CA . GLN A 1 94 ? -12.457 0.498 2.145 1.00 94.94 94 GLN A CA 1
ATOM 737 C C . GLN A 1 94 ? -11.901 -0.919 1.920 1.00 94.94 94 GLN A C 1
ATOM 739 O O . GLN A 1 94 ? -11.785 -1.338 0.767 1.00 94.94 94 GLN A O 1
ATOM 744 N N . PRO A 1 95 ? -11.585 -1.686 2.980 1.00 89.81 95 PRO A N 1
ATOM 745 C CA . PRO A 1 95 ? -10.978 -3.017 2.884 1.00 89.81 95 PRO A CA 1
ATOM 746 C C . PRO A 1 95 ? -11.928 -4.110 2.364 1.00 89.81 95 PRO A C 1
ATOM 748 O O . PRO A 1 95 ? -11.543 -5.274 2.315 1.00 89.81 95 PRO A O 1
ATOM 751 N N . GLY A 1 96 ? -13.160 -3.750 1.991 1.00 84.62 96 GLY A N 1
ATOM 752 C CA . GLY A 1 96 ? -14.236 -4.689 1.693 1.00 84.62 96 GLY A CA 1
ATOM 753 C C . GLY A 1 96 ? -14.875 -5.281 2.959 1.00 84.62 96 GLY A C 1
ATOM 754 O O . GLY A 1 96 ? -14.399 -5.062 4.076 1.00 84.62 96 GLY A O 1
ATOM 755 N N . PRO A 1 97 ? -15.995 -6.009 2.819 1.00 78.44 97 PRO A N 1
ATOM 756 C CA . PRO A 1 97 ? -16.683 -6.623 3.948 1.00 78.44 97 PRO A CA 1
ATOM 757 C C . PRO A 1 97 ? -15.851 -7.768 4.543 1.00 78.44 97 PRO A C 1
ATOM 759 O O . PRO A 1 97 ? -15.665 -8.814 3.919 1.00 78.44 97 PRO A O 1
ATOM 762 N N . ALA A 1 98 ? -15.406 -7.597 5.791 1.00 66.81 98 ALA A N 1
ATOM 763 C CA . ALA A 1 98 ? -14.672 -8.626 6.531 1.00 66.81 98 ALA A CA 1
ATOM 764 C C . ALA A 1 98 ? -15.468 -9.940 6.671 1.00 66.81 98 ALA A C 1
ATOM 766 O O . ALA A 1 98 ? -14.886 -11.023 6.661 1.00 66.81 98 ALA A O 1
ATOM 767 N N . SER A 1 99 ? -16.802 -9.852 6.734 1.00 60.81 99 SER A N 1
ATOM 768 C CA . SER A 1 99 ? -17.712 -10.997 6.868 1.00 60.81 99 SER A CA 1
ATOM 769 C C . SER A 1 99 ? -17.688 -11.969 5.685 1.00 60.81 99 SER A C 1
ATOM 771 O O . SER A 1 99 ? -18.118 -13.107 5.844 1.00 60.81 99 SER A O 1
ATOM 773 N N . LEU A 1 100 ? -17.180 -11.557 4.519 1.00 60.19 100 LEU A N 1
ATOM 774 C CA . LEU A 1 100 ? -17.089 -12.415 3.333 1.00 60.19 100 LEU A CA 1
ATOM 775 C C . LEU A 1 100 ? -15.711 -13.066 3.157 1.00 60.19 100 LEU A C 1
ATOM 777 O O . LEU A 1 100 ? -15.452 -13.658 2.114 1.00 60.19 100 LEU A O 1
ATOM 781 N N . GLY A 1 101 ? -14.791 -12.919 4.120 1.00 58.75 101 GLY A N 1
ATOM 782 C CA . GLY A 1 101 ? -13.418 -13.426 3.979 1.00 58.75 101 GLY A CA 1
ATOM 783 C C . GLY A 1 101 ? -12.611 -12.744 2.861 1.00 58.75 101 GLY A C 1
ATOM 784 O O . GLY A 1 101 ? -11.481 -13.135 2.593 1.00 58.75 101 GLY A O 1
ATOM 785 N N . ALA A 1 102 ? -13.173 -11.707 2.233 1.00 68.31 102 ALA A N 1
ATOM 786 C CA . ALA A 1 102 ? -12.553 -10.896 1.188 1.00 68.31 102 ALA A CA 1
ATOM 787 C C . ALA A 1 102 ? -11.797 -9.677 1.751 1.00 68.31 102 ALA A C 1
ATOM 789 O O . ALA A 1 102 ? -11.355 -8.818 0.991 1.00 68.31 102 ALA A O 1
ATOM 790 N N . GLY A 1 103 ? -11.686 -9.582 3.079 1.00 88.12 103 GLY A N 1
ATOM 791 C CA . GLY A 1 103 ? -10.999 -8.489 3.756 1.00 88.12 103 GLY A CA 1
ATOM 792 C C . GLY A 1 103 ? -9.484 -8.530 3.554 1.00 88.12 103 GLY A C 1
ATOM 793 O O . GLY A 1 103 ? -8.885 -9.588 3.355 1.00 88.12 103 GLY A O 1
ATOM 794 N N . ILE A 1 104 ? -8.860 -7.360 3.647 1.00 95.00 104 ILE A N 1
ATOM 795 C CA . ILE A 1 104 ? -7.402 -7.217 3.627 1.00 95.00 104 ILE A CA 1
ATOM 796 C C . ILE A 1 104 ? -6.817 -7.868 4.889 1.00 95.00 104 ILE A C 1
ATOM 798 O O . ILE A 1 104 ? -7.186 -7.504 6.002 1.00 95.00 104 ILE A O 1
ATOM 802 N N . GLN A 1 105 ? -5.894 -8.812 4.710 1.00 95.00 105 GLN A N 1
ATOM 803 C CA . GLN A 1 105 ? -5.186 -9.519 5.790 1.00 95.00 105 GLN A CA 1
ATOM 804 C C . GLN A 1 105 ? -3.714 -9.101 5.901 1.00 95.00 105 GLN A C 1
ATOM 806 O O . GLN A 1 105 ? -3.094 -9.274 6.949 1.00 95.00 105 GLN A O 1
ATOM 811 N N . SER A 1 106 ? -3.150 -8.536 4.832 1.00 96.38 106 SER A N 1
ATOM 812 C CA . SER A 1 106 ? -1.833 -7.900 4.848 1.00 96.38 106 SER A CA 1
ATOM 813 C C . SER A 1 106 ? -1.818 -6.643 3.980 1.00 96.38 106 SER A C 1
ATOM 815 O O . SER A 1 106 ? -2.498 -6.564 2.953 1.00 96.38 106 SER A O 1
ATOM 817 N N . LEU A 1 107 ? -1.072 -5.632 4.431 1.00 97.31 107 LEU A N 1
ATOM 818 C CA . LEU A 1 107 ? -1.039 -4.292 3.839 1.00 97.31 107 LEU A CA 1
ATOM 819 C C . LEU A 1 107 ? 0.392 -3.755 3.854 1.00 97.31 107 LEU A C 1
ATOM 821 O O . LEU A 1 107 ? 1.002 -3.658 4.916 1.00 97.31 107 LEU A O 1
ATOM 825 N N . GLY A 1 108 ? 0.922 -3.399 2.684 1.00 96.81 108 GLY A N 1
ATOM 826 C CA . GLY A 1 108 ? 2.299 -2.944 2.487 1.00 96.81 108 GLY A CA 1
ATOM 827 C C . GLY A 1 108 ? 2.368 -1.653 1.677 1.00 96.81 108 GLY A C 1
ATOM 828 O O . GLY A 1 108 ? 2.231 -1.717 0.457 1.00 96.81 108 GLY A O 1
ATOM 829 N N . PRO A 1 109 ? 2.575 -0.483 2.309 1.00 95.88 109 PRO A N 1
ATOM 830 C CA . PRO A 1 109 ? 2.839 0.760 1.589 1.00 95.88 109 PRO A CA 1
ATOM 831 C C . PRO A 1 109 ? 4.180 0.671 0.854 1.00 95.88 109 PRO A C 1
ATOM 833 O O . PRO A 1 109 ? 5.134 0.101 1.389 1.00 95.88 109 PRO A O 1
ATOM 836 N N . ASP A 1 110 ? 4.276 1.265 -0.333 1.00 94.56 110 ASP A N 1
ATOM 837 C CA . ASP A 1 110 ? 5.540 1.359 -1.067 1.00 94.56 110 ASP A CA 1
ATOM 838 C C . ASP A 1 110 ? 6.568 2.224 -0.293 1.00 94.56 110 ASP A C 1
ATOM 840 O O . ASP A 1 110 ? 6.183 3.127 0.462 1.00 94.56 110 ASP A O 1
ATOM 844 N N . PRO A 1 111 ? 7.888 1.987 -0.462 1.00 92.50 111 PRO A N 1
ATOM 845 C CA . PRO A 1 111 ? 8.929 2.810 0.154 1.00 92.50 111 PRO A CA 1
ATOM 846 C C . PRO A 1 111 ? 8.733 4.314 -0.083 1.00 92.50 111 PRO A C 1
ATOM 848 O O . PRO A 1 111 ? 8.424 4.744 -1.194 1.00 92.50 111 PRO A O 1
ATOM 851 N N . GLY A 1 112 ? 8.959 5.117 0.960 1.00 90.12 112 GLY A N 1
ATOM 852 C CA . GLY A 1 112 ? 8.759 6.570 0.916 1.00 90.12 112 GLY A CA 1
ATOM 853 C C . GLY A 1 112 ? 7.301 7.009 1.084 1.00 90.12 112 GLY A C 1
ATOM 854 O O . GLY A 1 112 ? 6.982 8.164 0.814 1.00 90.12 112 GLY A O 1
ATOM 855 N N . GLY A 1 113 ? 6.404 6.106 1.486 1.00 91.56 113 GLY A N 1
ATOM 856 C CA . GLY A 1 113 ? 5.036 6.431 1.867 1.00 91.56 113 GLY A CA 1
ATOM 857 C C . GLY A 1 113 ? 4.576 5.717 3.135 1.00 91.56 113 GLY A C 1
ATOM 858 O O . GLY A 1 113 ? 5.272 4.881 3.720 1.00 91.56 113 GLY A O 1
ATOM 859 N N . PHE A 1 114 ? 3.366 6.060 3.558 1.00 95.00 114 PHE A N 1
ATOM 860 C CA . PHE A 1 114 ? 2.686 5.462 4.700 1.00 95.00 114 PHE A CA 1
ATOM 861 C C . PHE A 1 114 ? 1.175 5.436 4.471 1.00 95.00 114 PHE A C 1
ATOM 863 O O . PHE A 1 114 ? 0.656 6.195 3.657 1.00 95.00 114 PHE A O 1
ATOM 870 N N . CYS A 1 115 ? 0.465 4.577 5.195 1.00 96.25 115 CYS A N 1
ATOM 871 C CA . CYS A 1 115 ? -0.991 4.521 5.197 1.00 96.25 115 CYS A CA 1
ATOM 872 C C . CYS A 1 115 ? -1.524 4.697 6.614 1.00 96.25 115 CYS A C 1
ATOM 874 O O . CYS A 1 115 ? -1.053 4.033 7.532 1.00 96.25 115 CYS A O 1
ATOM 876 N N . THR A 1 116 ? -2.527 5.545 6.790 1.00 96.06 116 THR A N 1
ATOM 877 C CA . THR A 1 116 ? -3.241 5.704 8.059 1.00 96.06 116 THR A CA 1
ATOM 878 C C . THR A 1 116 ? -4.534 4.904 8.006 1.00 96.06 116 THR A C 1
ATOM 880 O O . THR A 1 116 ? -5.314 5.043 7.060 1.00 96.06 116 THR A O 1
ATOM 883 N N . LEU A 1 117 ? -4.740 4.045 9.003 1.00 96.12 117 LEU A N 1
ATOM 884 C CA . LEU A 1 117 ? -5.957 3.265 9.206 1.00 96.12 117 LEU A CA 1
ATOM 885 C C . LEU A 1 117 ? -6.916 4.057 10.104 1.00 96.12 117 LEU A C 1
ATOM 887 O O . LEU A 1 117 ? -6.497 4.593 11.129 1.00 96.12 117 LEU A O 1
ATOM 891 N N . TYR A 1 118 ? -8.195 4.089 9.749 1.00 96.00 118 TYR A N 1
ATOM 892 C CA . TYR A 1 118 ? -9.247 4.825 10.451 1.00 96.00 118 TYR A CA 1
ATOM 893 C C . TYR A 1 118 ? -10.362 3.883 10.902 1.00 96.00 118 TYR A C 1
ATOM 895 O O . TYR A 1 118 ? -10.677 2.900 10.227 1.00 96.00 118 TYR A O 1
ATOM 903 N N . GLU A 1 119 ? -11.007 4.206 12.023 1.00 95.06 119 GLU A N 1
ATOM 904 C CA . GLU A 1 119 ? -12.141 3.427 12.539 1.00 95.06 119 GLU A CA 1
ATOM 905 C C . GLU A 1 119 ? -13.350 3.447 11.589 1.00 95.06 119 GLU A C 1
ATOM 907 O O . GLU A 1 119 ? -14.055 2.446 11.463 1.00 95.06 119 GLU A O 1
ATOM 912 N N . LYS A 1 120 ? -13.590 4.573 10.904 1.00 95.19 120 LYS A N 1
ATOM 913 C CA . LYS A 1 120 ? -14.752 4.774 10.026 1.00 95.19 120 LYS A CA 1
ATOM 914 C C . LYS A 1 120 ? -14.426 4.541 8.551 1.00 95.19 120 LYS A C 1
ATOM 916 O O . LYS A 1 120 ? -13.283 4.633 8.112 1.00 95.19 120 LYS A O 1
ATOM 921 N N . PHE A 1 121 ? -15.473 4.281 7.769 1.00 94.75 121 PHE A N 1
ATOM 922 C CA . PHE A 1 121 ? -15.403 3.935 6.343 1.00 94.75 121 PHE A CA 1
ATOM 923 C C . PHE A 1 121 ? -15.092 5.106 5.393 1.00 94.75 121 PHE A C 1
ATOM 925 O O . PHE A 1 121 ? -14.925 4.890 4.192 1.00 94.75 121 PHE A O 1
ATOM 932 N N . ASP A 1 122 ? -15.050 6.330 5.911 1.00 94.81 122 ASP A N 1
ATOM 933 C CA . ASP A 1 122 ? -14.831 7.583 5.182 1.00 94.81 122 ASP A CA 1
ATOM 934 C C . ASP A 1 122 ? -13.478 8.239 5.516 1.00 94.81 122 ASP A C 1
ATOM 936 O O . ASP A 1 122 ? -13.230 9.379 5.127 1.00 94.81 122 ASP A O 1
ATOM 940 N N . CYS A 1 123 ? -12.586 7.512 6.202 1.00 94.31 123 CYS A N 1
ATOM 941 C CA . CYS A 1 123 ? -11.291 8.008 6.677 1.00 94.31 123 CYS A CA 1
ATOM 942 C C . CYS A 1 123 ? -11.429 9.197 7.641 1.00 94.31 123 CYS A C 1
ATOM 944 O O . CYS A 1 123 ? -10.582 10.090 7.670 1.00 94.31 123 CYS A O 1
ATOM 946 N N . THR A 1 124 ? -12.510 9.207 8.423 1.00 94.56 124 THR A N 1
ATOM 947 C CA . THR A 1 124 ? -12.706 10.121 9.550 1.00 94.56 124 THR A CA 1
ATOM 948 C C . THR A 1 124 ? -12.662 9.363 10.881 1.00 94.56 124 THR A C 1
ATOM 950 O O . THR A 1 124 ? -12.588 8.132 10.924 1.00 94.56 124 THR A O 1
ATOM 953 N N . GLY A 1 125 ? -12.738 10.095 11.993 1.00 94.19 125 GLY A N 1
ATOM 954 C CA . GLY A 1 125 ? -12.693 9.514 13.335 1.00 94.19 125 GLY A CA 1
ATOM 955 C C . GLY A 1 125 ? -11.267 9.271 13.823 1.00 94.19 125 GLY A C 1
ATOM 956 O O . GLY A 1 125 ? -10.332 9.922 13.358 1.00 94.19 125 GLY A O 1
ATOM 957 N N . SER A 1 126 ? -11.124 8.374 14.798 1.00 96.81 126 SER A N 1
ATOM 958 C CA . SER A 1 126 ? -9.833 8.079 15.418 1.00 96.81 126 SER A CA 1
ATOM 959 C C . SER A 1 126 ? -8.921 7.319 14.456 1.00 96.81 126 SER A C 1
ATOM 961 O O . SER A 1 126 ? -9.356 6.405 13.745 1.00 96.81 126 SER A O 1
ATOM 963 N N . GLU A 1 127 ? -7.642 7.686 14.457 1.00 96.56 127 GLU A N 1
ATOM 964 C CA . GLU A 1 127 ? -6.598 6.927 13.776 1.00 96.56 127 GLU A CA 1
ATOM 965 C C . GLU A 1 127 ? -6.299 5.656 14.577 1.00 96.56 127 GLU A C 1
ATOM 967 O O . GLU A 1 127 ? -5.921 5.720 15.745 1.00 96.56 127 GLU A O 1
ATOM 972 N N . VAL A 1 128 ? -6.471 4.496 13.944 1.00 96.50 128 VAL A N 1
ATOM 973 C CA . VAL A 1 128 ? -6.214 3.188 14.562 1.00 96.50 128 VAL A CA 1
ATOM 974 C C . VAL A 1 128 ? -4.716 2.908 14.584 1.00 96.50 128 VAL A C 1
ATOM 976 O O . VAL A 1 128 ? -4.153 2.524 15.606 1.00 96.50 128 VAL A O 1
ATOM 979 N N . GLN A 1 129 ? -4.060 3.077 13.434 1.00 97.00 129 GLN A N 1
ATOM 980 C CA . GLN A 1 129 ? -2.634 2.817 13.274 1.00 97.00 129 GLN A CA 1
ATOM 981 C C . GLN A 1 129 ? -2.104 3.495 12.010 1.00 97.00 129 GLN A C 1
ATOM 983 O O . GLN A 1 129 ? -2.784 3.539 10.987 1.00 97.00 129 GLN A O 1
ATOM 988 N N . THR A 1 130 ? -0.857 3.962 12.054 1.00 96.88 130 THR A N 1
ATOM 989 C CA . THR A 1 130 ? -0.110 4.346 10.851 1.00 96.88 130 THR A CA 1
ATOM 990 C C . THR A 1 130 ? 0.831 3.215 10.446 1.00 96.88 130 THR A C 1
ATOM 992 O O . THR A 1 130 ? 1.682 2.787 11.225 1.00 96.88 130 THR A O 1
ATOM 995 N N . VAL A 1 131 ? 0.689 2.739 9.214 1.00 96.62 131 VAL A N 1
ATOM 996 C CA . VAL A 1 131 ? 1.475 1.663 8.612 1.00 96.62 131 VAL A CA 1
ATOM 997 C C . VAL A 1 131 ? 2.521 2.269 7.685 1.00 96.62 131 VAL A C 1
ATOM 999 O O . VAL A 1 131 ? 2.194 3.054 6.800 1.00 96.62 131 VAL A O 1
ATOM 1002 N N . ARG A 1 132 ? 3.785 1.888 7.862 1.00 95.88 132 ARG A N 1
ATOM 1003 C CA . ARG A 1 132 ? 4.909 2.277 6.995 1.00 95.88 132 ARG A CA 1
ATOM 1004 C C . ARG A 1 132 ? 5.495 1.042 6.323 1.00 95.88 132 ARG A C 1
ATOM 1006 O O . ARG A 1 132 ? 5.275 -0.069 6.800 1.00 95.88 132 ARG A O 1
ATOM 1013 N N . PHE A 1 133 ? 6.251 1.231 5.242 1.00 94.25 133 PHE A N 1
ATOM 1014 C CA . PHE A 1 133 ? 7.051 0.156 4.645 1.00 94.25 133 PHE A CA 1
ATOM 1015 C C . PHE A 1 133 ? 7.896 -0.557 5.731 1.00 94.25 133 PHE A C 1
ATOM 1017 O O . PHE A 1 133 ? 8.518 0.137 6.541 1.00 94.25 133 PHE A O 1
ATOM 1024 N N . PRO A 1 134 ? 7.944 -1.906 5.783 1.00 95.00 134 PRO A N 1
ATOM 1025 C CA . PRO A 1 134 ? 7.470 -2.872 4.781 1.00 95.00 134 PRO A CA 1
ATOM 1026 C C . PRO A 1 134 ? 5.986 -3.262 4.879 1.00 95.00 134 PRO A C 1
ATOM 1028 O O . PRO A 1 134 ? 5.523 -4.075 4.085 1.00 95.00 134 PRO A O 1
ATOM 1031 N N . GLY A 1 135 ? 5.237 -2.699 5.825 1.00 96.69 135 GLY A N 1
ATOM 1032 C CA . GLY A 1 135 ? 3.833 -3.019 6.050 1.00 96.69 135 GLY A CA 1
ATOM 1033 C C . GLY A 1 135 ? 3.579 -3.966 7.214 1.00 96.69 135 GLY A C 1
ATOM 1034 O O . GLY A 1 135 ? 4.458 -4.246 8.026 1.00 96.69 135 GLY A O 1
ATOM 1035 N N . ILE A 1 136 ? 2.347 -4.466 7.272 1.00 97.44 136 ILE A N 1
ATOM 1036 C CA . ILE A 1 136 ? 1.880 -5.463 8.234 1.00 97.44 136 ILE A CA 1
ATOM 1037 C C . ILE A 1 136 ? 1.587 -6.746 7.461 1.00 97.44 136 ILE A C 1
ATOM 1039 O O . ILE A 1 136 ? 0.670 -6.793 6.639 1.00 97.44 136 ILE A O 1
ATOM 1043 N N . SER A 1 137 ? 2.385 -7.783 7.717 1.00 96.38 137 SER A N 1
ATOM 1044 C CA . SER A 1 137 ? 2.231 -9.094 7.085 1.00 96.38 137 SER A CA 1
ATOM 1045 C C . SER A 1 137 ? 1.140 -9.938 7.746 1.00 96.38 137 SER A C 1
ATOM 1047 O O . SER A 1 137 ? 0.503 -10.743 7.080 1.00 96.38 137 SER A O 1
ATOM 1049 N N . SER A 1 138 ? 0.899 -9.772 9.044 1.00 96.56 138 SER A N 1
ATOM 1050 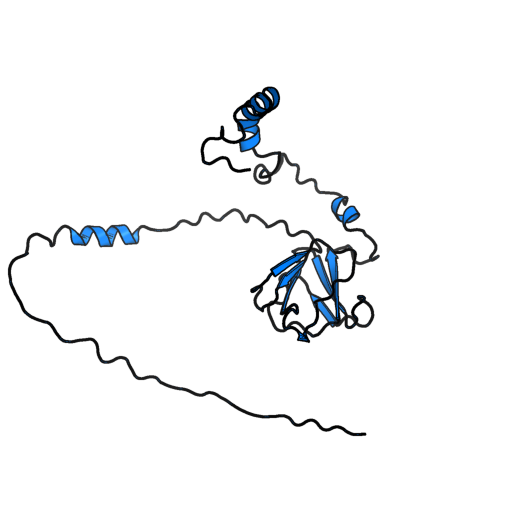C CA . SER A 1 138 ? -0.121 -10.507 9.796 1.00 96.56 138 SER A CA 1
ATOM 1051 C C . SER A 1 138 ? -0.587 -9.694 11.004 1.00 96.56 138 SER A C 1
ATOM 1053 O O . SER A 1 138 ? 0.096 -8.760 11.421 1.00 96.56 138 SER A O 1
ATOM 1055 N N . GLY A 1 139 ? -1.757 -10.028 11.561 1.00 94.94 139 GLY A N 1
ATOM 1056 C CA . GLY A 1 139 ? -2.289 -9.337 12.742 1.00 94.94 139 GLY A CA 1
ATOM 1057 C C . GLY A 1 139 ? -2.734 -7.897 12.469 1.00 94.94 139 GLY A C 1
ATOM 1058 O O . GLY A 1 139 ? -2.612 -7.042 13.342 1.00 94.94 139 GLY A O 1
ATOM 1059 N N . LEU A 1 140 ? -3.219 -7.618 11.256 1.00 94.81 140 LEU A N 1
ATOM 1060 C CA . LEU A 1 140 ? -3.761 -6.312 10.891 1.00 94.81 140 LEU A CA 1
ATOM 1061 C C . LEU A 1 140 ? -4.948 -5.973 11.820 1.00 94.81 140 LEU A C 1
ATOM 1063 O O . LEU A 1 140 ? -5.844 -6.812 11.963 1.00 94.81 140 LEU A O 1
ATOM 1067 N N . PRO A 1 141 ? -4.969 -4.798 12.483 1.00 94.94 141 PRO A N 1
ATOM 1068 C CA . PRO A 1 141 ? -6.064 -4.450 13.383 1.00 94.94 141 PRO A CA 1
ATOM 1069 C C . PRO A 1 141 ? -7.372 -4.314 12.601 1.00 94.94 141 PRO A C 1
ATOM 1071 O O . PRO A 1 141 ? -7.374 -4.140 11.384 1.00 94.94 141 PRO A O 1
ATOM 1074 N N . GLN A 1 142 ? -8.504 -4.351 13.297 1.00 93.06 142 GLN A N 1
ATOM 1075 C CA . GLN A 1 142 ? -9.778 -4.033 12.666 1.00 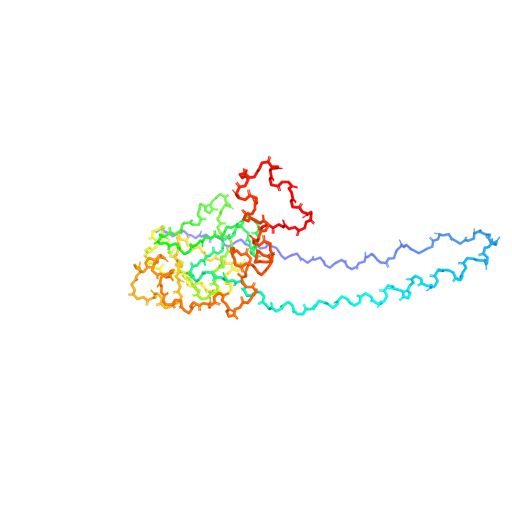93.06 142 GLN A CA 1
ATOM 1076 C C . GLN A 1 142 ? -9.849 -2.524 12.381 1.00 93.06 142 GLN A C 1
ATOM 1078 O O . GLN A 1 142 ? -9.659 -1.712 13.282 1.00 93.06 142 GLN A O 1
ATOM 1083 N N . PHE A 1 143 ? -10.136 -2.149 11.135 1.00 95.06 143 PHE A N 1
ATOM 1084 C CA . PHE A 1 143 ? -10.325 -0.760 10.706 1.00 95.06 143 PHE A CA 1
ATOM 1085 C C . PHE A 1 143 ? -11.481 -0.665 9.700 1.00 95.06 143 PHE A C 1
ATOM 1087 O O . PHE A 1 143 ? -11.844 -1.656 9.062 1.00 95.06 143 PHE A O 1
ATOM 1094 N N . GLY A 1 144 ? -12.072 0.524 9.566 1.00 94.50 144 GLY A N 1
ATOM 1095 C CA . GLY A 1 144 ? -13.160 0.795 8.623 1.00 94.50 144 GLY A CA 1
ATOM 1096 C C . GLY A 1 144 ? -12.648 1.194 7.243 1.00 94.50 144 GLY A C 1
ATOM 1097 O O . GLY A 1 144 ? -13.143 0.706 6.229 1.00 94.50 144 GLY A O 1
ATOM 1098 N N . ALA A 1 145 ? -11.633 2.054 7.184 1.00 95.56 145 ALA A N 1
ATOM 1099 C CA . ALA A 1 145 ? -10.984 2.434 5.936 1.00 95.56 145 ALA A CA 1
ATOM 1100 C C . ALA A 1 145 ? -9.552 2.930 6.158 1.00 95.56 145 ALA A C 1
ATOM 1102 O O . ALA A 1 145 ? -9.107 3.100 7.290 1.00 95.56 145 ALA A O 1
ATOM 1103 N N . PHE A 1 146 ? -8.812 3.144 5.074 1.00 95.94 146 PHE A N 1
ATOM 1104 C CA . PHE A 1 146 ? -7.448 3.652 5.134 1.00 95.94 146 PHE A CA 1
ATOM 1105 C C . PHE A 1 146 ? -7.133 4.600 3.982 1.00 95.94 146 PHE A C 1
ATOM 1107 O O . PHE A 1 146 ? -7.761 4.564 2.920 1.00 95.94 146 PHE A O 1
ATOM 1114 N N . ARG A 1 147 ? -6.131 5.454 4.192 1.00 95.38 147 ARG A N 1
ATOM 1115 C CA . ARG A 1 147 ? -5.619 6.381 3.179 1.00 95.38 147 ARG A CA 1
ATOM 1116 C C . ARG A 1 147 ? -4.103 6.404 3.211 1.00 95.38 147 ARG A C 1
ATOM 1118 O O . ARG A 1 147 ? -3.516 6.375 4.288 1.00 95.38 147 ARG A O 1
ATOM 1125 N N . CYS A 1 148 ? -3.486 6.450 2.037 1.00 94.44 148 CYS A N 1
ATOM 1126 C CA . CYS A 1 148 ? -2.038 6.400 1.891 1.00 94.44 148 CYS A CA 1
ATOM 1127 C C . CYS A 1 148 ? -1.486 7.715 1.348 1.00 94.44 148 CYS A C 1
ATOM 1129 O O . CYS A 1 148 ? -2.130 8.388 0.544 1.00 94.44 148 CYS A O 1
ATOM 1131 N N . PHE A 1 149 ? -0.291 8.069 1.804 1.00 92.19 149 PHE A N 1
ATOM 1132 C CA . PHE A 1 149 ? 0.377 9.332 1.531 1.00 92.19 149 PHE A CA 1
ATOM 1133 C C . PHE A 1 149 ? 1.854 9.086 1.229 1.00 92.19 149 PHE A C 1
ATOM 1135 O O . PHE A 1 149 ? 2.459 8.143 1.743 1.00 92.19 149 PHE A O 1
ATOM 1142 N N . ALA A 1 150 ? 2.444 9.952 0.411 1.00 92.31 150 ALA A N 1
ATOM 1143 C CA . ALA A 1 150 ? 3.892 10.045 0.298 1.00 92.31 150 ALA A CA 1
ATOM 1144 C C . ALA A 1 150 ? 4.471 10.764 1.529 1.00 92.31 150 ALA A C 1
ATOM 1146 O O . ALA A 1 150 ? 3.843 11.670 2.088 1.00 92.31 150 ALA A O 1
ATOM 1147 N N . ASP A 1 151 ? 5.683 10.395 1.934 1.00 87.88 151 ASP A N 1
ATOM 1148 C CA . ASP A 1 151 ? 6.423 11.114 2.965 1.00 87.88 151 ASP A CA 1
ATOM 1149 C C . ASP A 1 151 ? 6.609 12.586 2.556 1.00 87.88 151 ASP A C 1
ATOM 1151 O O . ASP A 1 151 ? 6.909 12.902 1.404 1.00 87.88 151 ASP A O 1
ATOM 1155 N N . GLY A 1 152 ? 6.383 13.506 3.497 1.00 79.62 152 GLY A N 1
ATOM 1156 C CA . GLY A 1 152 ? 6.438 14.952 3.247 1.00 79.62 152 GLY A CA 1
ATOM 1157 C C . GLY A 1 152 ? 5.149 15.579 2.697 1.00 79.62 152 GLY A C 1
ATOM 1158 O O . GLY A 1 152 ? 5.049 16.801 2.665 1.00 79.62 152 GLY A O 1
ATOM 1159 N N . ALA A 1 153 ? 4.125 14.790 2.346 1.00 71.62 153 ALA A N 1
ATOM 1160 C CA . ALA A 1 153 ? 2.797 15.308 1.976 1.00 71.62 153 ALA A CA 1
ATOM 1161 C C . ALA A 1 153 ? 1.906 15.653 3.195 1.00 71.62 153 ALA A C 1
ATOM 1163 O O . ALA A 1 153 ? 0.754 16.071 3.052 1.00 71.62 153 ALA A O 1
ATOM 1164 N N . GLN A 1 154 ? 2.427 15.463 4.409 1.00 58.00 154 GLN A N 1
ATOM 1165 C CA . GLN A 1 154 ? 1.697 15.551 5.670 1.00 58.00 154 GLN A CA 1
ATOM 1166 C C . GLN A 1 154 ? 1.580 17.021 6.116 1.00 58.00 154 GLN A C 1
ATOM 1168 O O . GLN A 1 154 ? 2.337 17.504 6.949 1.00 58.00 154 GLN A O 1
ATOM 1173 N N . GLY A 1 155 ? 0.658 17.761 5.498 1.00 53.81 155 GLY A N 1
ATOM 1174 C CA . GLY A 1 155 ? 0.378 19.155 5.870 1.00 53.81 155 GLY A CA 1
ATOM 1175 C C . GLY A 1 155 ? -0.911 19.735 5.292 1.00 53.81 155 GLY A C 1
ATOM 1176 O O . GLY A 1 155 ? -1.506 20.611 5.899 1.00 53.81 155 GLY A O 1
ATOM 1177 N N . ASN A 1 156 ? -1.389 19.218 4.161 1.00 49.97 156 ASN A N 1
ATOM 1178 C CA . ASN A 1 156 ? -2.720 19.496 3.628 1.00 49.97 156 ASN A CA 1
ATOM 1179 C C . ASN A 1 156 ? -3.074 18.343 2.690 1.00 49.97 156 ASN A C 1
ATOM 1181 O O . ASN A 1 156 ? -2.425 18.161 1.662 1.00 49.97 156 ASN A O 1
ATOM 1185 N N . ALA A 1 157 ? -4.072 17.537 3.054 1.00 49.59 157 ALA A N 1
ATOM 1186 C CA . ALA A 1 157 ? -4.481 16.303 2.371 1.00 49.59 157 ALA A CA 1
ATOM 1187 C C . ALA A 1 157 ? -5.147 16.524 0.987 1.00 49.59 157 ALA A C 1
ATOM 1189 O O . ALA A 1 157 ? -6.058 15.786 0.597 1.00 49.59 157 ALA A O 1
ATOM 1190 N N . THR A 1 158 ? -4.687 17.542 0.257 1.00 49.06 158 THR A N 1
ATOM 1191 C CA . THR A 1 158 ? -5.117 17.970 -1.080 1.00 49.06 158 THR A CA 1
ATOM 1192 C C . THR A 1 158 ? -3.947 18.151 -2.047 1.00 49.06 158 THR A C 1
ATOM 1194 O O . THR A 1 158 ? -4.133 18.699 -3.131 1.00 49.06 158 THR A O 1
ATOM 1197 N N . VAL A 1 159 ? -2.734 17.692 -1.716 1.00 52.28 159 VAL A N 1
ATOM 1198 C CA . VAL A 1 159 ? -1.736 17.470 -2.771 1.00 52.28 159 VAL A CA 1
ATOM 1199 C C . VAL A 1 159 ? -2.175 16.249 -3.568 1.00 52.28 159 VAL A C 1
ATOM 1201 O O . VAL A 1 159 ? -1.889 15.109 -3.209 1.00 52.28 159 VAL A O 1
ATOM 1204 N N . ASP A 1 160 ? -2.947 16.519 -4.622 1.00 54.22 160 ASP A N 1
ATOM 1205 C CA . ASP A 1 160 ? -3.344 15.552 -5.636 1.00 54.22 160 ASP A CA 1
ATOM 1206 C C . ASP A 1 160 ? -2.142 14.692 -6.033 1.00 54.22 160 ASP A C 1
ATOM 1208 O O . ASP A 1 160 ? -1.030 15.198 -6.212 1.00 54.22 160 ASP A O 1
ATOM 1212 N N . ALA A 1 161 ? -2.359 13.392 -6.234 1.00 53.22 161 ALA A N 1
ATOM 1213 C CA . ALA A 1 161 ? -1.327 12.486 -6.741 1.00 53.22 161 ALA A CA 1
ATOM 1214 C C . ALA A 1 161 ? -0.693 13.017 -8.050 1.00 53.22 161 ALA A C 1
ATOM 1216 O O . ALA A 1 161 ? 0.491 12.807 -8.305 1.00 53.22 161 ALA A O 1
ATOM 1217 N N . ALA A 1 162 ? -1.450 13.795 -8.835 1.00 54.59 162 ALA A N 1
ATOM 1218 C CA . ALA A 1 162 ? -0.966 14.515 -10.012 1.00 54.59 162 ALA A CA 1
ATOM 1219 C C . ALA A 1 162 ? 0.114 15.572 -9.698 1.00 54.59 162 ALA A C 1
ATOM 1221 O O . ALA A 1 162 ? 0.995 15.813 -10.522 1.00 54.59 162 ALA A O 1
ATOM 1222 N N . THR A 1 163 ? 0.076 16.182 -8.514 1.00 57.75 163 THR A N 1
ATOM 1223 C CA . THR A 1 163 ? 1.082 17.136 -8.030 1.00 57.75 163 THR A CA 1
ATOM 1224 C C . THR A 1 163 ? 2.333 16.420 -7.533 1.00 57.75 163 THR A C 1
ATOM 1226 O O . THR A 1 163 ? 3.427 16.908 -7.777 1.00 57.75 163 THR A O 1
ATOM 1229 N N . LEU A 1 164 ? 2.222 15.231 -6.928 1.00 56.69 164 LEU A N 1
ATOM 1230 C CA . LEU A 1 164 ? 3.392 14.407 -6.576 1.00 56.69 164 LEU A CA 1
ATOM 1231 C C . LEU A 1 164 ? 4.111 13.847 -7.814 1.00 56.69 164 LEU A C 1
ATOM 1233 O O . LEU A 1 164 ? 5.335 13.762 -7.819 1.00 56.69 164 LEU A O 1
ATOM 1237 N N . LEU A 1 165 ? 3.378 13.566 -8.897 1.00 57.59 165 LEU A N 1
ATOM 1238 C CA . LEU A 1 165 ? 3.966 13.262 -10.210 1.00 57.59 165 LEU A CA 1
ATOM 1239 C C . LEU A 1 165 ? 4.620 14.489 -10.885 1.00 57.59 165 LEU A C 1
ATOM 1241 O O . LEU A 1 165 ? 5.375 14.320 -11.840 1.00 57.59 165 LEU A O 1
ATOM 1245 N N . LYS A 1 166 ? 4.333 15.708 -10.405 1.00 52.84 166 LYS A N 1
ATOM 1246 C CA . LYS A 1 166 ? 4.861 16.992 -10.909 1.00 52.84 166 LYS A CA 1
ATOM 1247 C C . LYS A 1 166 ? 5.818 17.706 -9.951 1.00 52.84 166 LYS A C 1
ATOM 1249 O O . LYS A 1 166 ? 6.372 18.738 -10.330 1.00 52.84 166 LYS A O 1
ATOM 1254 N N . GLY A 1 167 ? 6.005 17.200 -8.729 1.00 48.56 167 GLY A N 1
ATOM 1255 C CA . GLY A 1 167 ? 7.028 17.695 -7.810 1.00 48.56 167 GLY A CA 1
ATOM 1256 C C . GLY A 1 167 ? 8.384 17.643 -8.504 1.00 48.56 167 GLY A C 1
ATOM 1257 O O . GLY A 1 167 ? 8.494 16.898 -9.479 1.00 48.56 167 GLY A O 1
ATOM 1258 N N . PRO A 1 168 ? 9.392 18.425 -8.065 1.00 45.97 168 PRO A N 1
ATOM 1259 C CA . PRO A 1 168 ? 10.687 18.476 -8.717 1.00 45.97 168 PRO A CA 1
ATOM 1260 C C . PRO A 1 168 ? 11.250 17.068 -8.699 1.00 45.97 168 PRO A C 1
ATOM 1262 O O . PRO A 1 168 ? 11.897 16.618 -7.754 1.00 45.97 168 PRO A O 1
ATOM 1265 N N . THR A 1 169 ? 10.983 16.358 -9.785 1.00 46.03 169 THR A N 1
ATOM 1266 C CA . THR A 1 169 ? 11.781 15.274 -10.248 1.00 46.03 169 THR A CA 1
ATOM 1267 C C . THR A 1 169 ? 13.170 15.880 -10.145 1.00 46.03 169 THR A C 1
ATOM 1269 O O . THR A 1 169 ? 13.544 16.751 -10.933 1.00 46.03 169 THR A O 1
ATOM 1272 N N . LYS A 1 170 ? 13.983 15.384 -9.209 1.00 46.00 170 LYS A N 1
ATOM 1273 C CA . LYS A 1 170 ? 15.253 14.861 -9.684 1.00 46.00 170 LYS A CA 1
ATOM 1274 C C . LYS A 1 170 ? 14.835 13.983 -10.845 1.00 46.00 170 LYS A C 1
ATOM 1276 O O . LYS A 1 170 ? 14.403 12.851 -10.645 1.00 46.00 170 LYS A O 1
ATOM 1281 N N . VAL A 1 171 ? 14.756 14.610 -12.021 1.00 46.56 171 VAL A N 1
ATOM 1282 C CA . VAL A 1 171 ? 14.666 13.940 -13.291 1.00 46.56 171 VAL A CA 1
ATOM 1283 C C . VAL A 1 171 ? 15.859 13.035 -13.137 1.00 46.56 171 VAL A C 1
ATOM 1285 O O . VAL A 1 171 ? 16.991 13.513 -13.047 1.00 46.56 171 VAL A O 1
ATOM 1288 N N . LEU A 1 172 ? 15.598 11.758 -12.862 1.00 47.28 172 LEU A N 1
ATOM 1289 C CA . LEU A 1 172 ? 16.594 10.742 -13.095 1.00 47.28 172 LEU A CA 1
ATOM 1290 C C . LEU A 1 172 ? 16.853 10.959 -14.565 1.00 47.28 172 LEU A C 1
ATOM 1292 O O . LEU A 1 172 ? 15.986 10.627 -15.374 1.00 47.28 172 LEU A O 1
ATOM 1296 N N . ASP A 1 173 ? 17.905 11.727 -14.848 1.00 48.09 173 ASP A N 1
ATOM 1297 C CA . ASP A 1 173 ? 18.241 12.151 -16.184 1.00 48.09 173 ASP A CA 1
ATOM 1298 C C . ASP A 1 173 ? 18.191 10.857 -16.993 1.00 48.09 173 ASP A C 1
ATOM 1300 O O . ASP A 1 173 ? 18.886 9.898 -16.637 1.00 48.09 173 ASP A O 1
ATOM 1304 N N . PRO A 1 174 ? 17.276 10.740 -17.969 1.00 47.75 174 PRO A N 1
ATOM 1305 C CA . PRO A 1 174 ? 17.120 9.494 -18.697 1.00 47.75 174 PRO A CA 1
ATOM 1306 C C . PRO A 1 174 ? 18.418 9.107 -19.426 1.00 47.75 174 PRO A C 1
ATOM 1308 O O . PRO A 1 174 ? 18.536 7.976 -19.890 1.00 47.75 174 PRO A O 1
ATOM 1311 N N . LEU A 1 175 ? 19.402 10.019 -19.492 1.00 50.09 175 LEU A N 1
ATOM 1312 C CA . LEU A 1 175 ? 20.776 9.769 -19.924 1.00 50.09 175 LEU A CA 1
ATOM 1313 C C . LEU A 1 175 ? 21.746 9.347 -18.803 1.00 50.09 175 LEU A C 1
ATOM 1315 O O . LEU A 1 175 ? 22.774 8.751 -19.116 1.00 50.09 175 LEU A O 1
ATOM 1319 N N . ALA A 1 176 ? 21.465 9.626 -17.528 1.00 55.00 176 ALA A N 1
ATOM 1320 C CA . ALA A 1 176 ? 22.376 9.333 -16.416 1.00 55.00 176 ALA A CA 1
ATOM 1321 C C . ALA A 1 176 ? 22.315 7.879 -15.927 1.00 55.00 176 ALA A C 1
ATOM 1323 O O . ALA A 1 176 ? 23.286 7.406 -15.337 1.00 55.00 176 ALA A O 1
ATOM 1324 N N . ASP A 1 177 ? 21.221 7.152 -16.177 1.00 53.81 177 ASP A N 1
ATOM 1325 C CA . ASP A 1 177 ? 21.141 5.724 -15.855 1.00 53.81 177 ASP A CA 1
ATOM 1326 C C . ASP A 1 177 ? 20.672 4.894 -17.069 1.00 53.81 177 ASP A C 1
ATOM 1328 O O . ASP A 1 177 ? 19.466 4.730 -17.295 1.00 53.81 177 ASP A O 1
ATOM 1332 N N . PRO A 1 178 ? 21.621 4.315 -17.839 1.00 52.94 178 PRO A N 1
ATOM 1333 C CA . PRO A 1 178 ? 21.354 3.465 -19.004 1.00 52.94 178 PRO A CA 1
ATOM 1334 C C . PRO A 1 178 ? 20.470 2.242 -18.714 1.00 52.94 178 PRO A C 1
ATOM 1336 O O . PRO A 1 178 ? 20.042 1.556 -19.641 1.00 52.94 178 PRO A O 1
ATOM 1339 N N . ARG A 1 179 ? 20.217 1.925 -17.438 1.00 50.47 179 ARG A N 1
ATOM 1340 C CA . ARG A 1 179 ? 19.492 0.726 -17.000 1.00 50.47 179 ARG A CA 1
ATOM 1341 C C . ARG A 1 179 ? 17.991 0.959 -16.841 1.00 50.47 179 ARG A C 1
ATOM 1343 O O . ARG A 1 179 ? 17.242 -0.007 -16.739 1.00 50.47 179 ARG A O 1
ATOM 1350 N N . LEU A 1 180 ? 17.527 2.212 -16.842 1.00 47.59 180 LEU A N 1
ATOM 1351 C CA . LEU A 1 180 ? 16.107 2.578 -16.670 1.00 47.59 180 LEU A CA 1
ATOM 1352 C C . LEU A 1 180 ? 15.288 2.468 -17.961 1.00 47.59 180 LEU A C 1
ATOM 1354 O O . LEU A 1 180 ? 14.143 2.910 -18.030 1.00 47.59 180 LEU A O 1
ATOM 1358 N N . ALA A 1 181 ? 15.889 1.882 -18.984 1.00 47.84 181 ALA A N 1
ATOM 1359 C CA . ALA A 1 181 ? 15.530 2.082 -20.362 1.00 47.84 181 ALA A CA 1
ATOM 1360 C C . ALA A 1 181 ? 14.524 1.031 -20.886 1.00 47.84 181 ALA A C 1
ATOM 1362 O O . ALA A 1 181 ? 14.249 0.983 -22.070 1.00 47.84 181 ALA A O 1
ATOM 1363 N N . GLY A 1 182 ? 13.884 0.234 -20.026 1.00 46.12 182 GLY A N 1
ATOM 1364 C CA . GLY A 1 182 ? 12.846 -0.736 -20.427 1.00 46.12 182 GLY A CA 1
ATOM 1365 C C . GLY A 1 182 ? 11.556 -0.137 -21.023 1.00 46.12 182 GLY A C 1
ATOM 1366 O O . GLY A 1 182 ? 10.654 -0.879 -21.370 1.00 46.12 182 GLY A O 1
ATOM 1367 N N . GLY A 1 183 ? 11.441 1.188 -21.155 1.00 51.09 183 GLY A N 1
ATOM 1368 C CA . GLY A 1 183 ? 10.344 1.857 -21.859 1.00 51.09 183 GLY A CA 1
ATOM 1369 C C . GLY A 1 183 ? 10.878 3.019 -22.688 1.00 51.09 183 GLY A C 1
ATOM 1370 O O . GLY A 1 183 ? 11.670 3.794 -22.170 1.00 51.09 183 GLY A O 1
ATOM 1371 N N . VAL A 1 184 ? 10.482 3.098 -23.968 1.00 46.50 184 VAL A N 1
ATOM 1372 C CA . VAL A 1 184 ? 10.797 4.098 -25.025 1.00 46.50 184 VAL A CA 1
ATOM 1373 C C . VAL A 1 184 ? 12.244 4.622 -25.188 1.00 46.50 184 VAL A C 1
ATOM 1375 O O . VAL A 1 184 ? 12.540 5.204 -26.231 1.00 46.50 184 VAL A O 1
ATOM 1378 N N . GLY A 1 185 ? 13.163 4.358 -24.264 1.00 47.62 185 GLY A N 1
ATOM 1379 C CA . GLY A 1 185 ? 14.537 4.851 -24.215 1.00 47.62 185 GLY A CA 1
ATOM 1380 C C . GLY A 1 185 ? 15.597 3.753 -24.129 1.00 47.62 185 GLY A C 1
ATOM 1381 O O . GLY A 1 185 ? 16.762 4.093 -23.953 1.00 47.62 185 GLY A O 1
ATOM 1382 N N . SER A 1 186 ? 15.218 2.469 -24.256 1.00 58.44 186 SER A N 1
ATOM 1383 C CA . SER A 1 186 ? 16.133 1.309 -24.216 1.00 58.44 186 SER A CA 1
ATOM 1384 C C . SER A 1 186 ? 17.334 1.510 -25.124 1.00 58.44 186 SER A C 1
ATOM 1386 O O . SER A 1 186 ? 17.157 1.897 -26.280 1.00 58.44 186 SER A O 1
ATOM 1388 N N . MET A 1 187 ? 18.541 1.206 -24.643 1.00 63.59 187 MET A N 1
ATOM 1389 C CA . MET A 1 187 ? 19.723 1.144 -25.507 1.00 63.59 187 MET A CA 1
ATOM 1390 C C . MET A 1 187 ? 19.515 0.111 -26.625 1.00 63.59 187 MET A C 1
ATOM 1392 O O . MET A 1 187 ? 19.842 0.397 -27.777 1.00 63.59 187 MET A O 1
ATOM 1396 N N . GLU A 1 188 ? 18.848 -1.011 -26.335 1.00 66.00 188 GLU A N 1
ATOM 1397 C CA . GLU A 1 188 ? 18.355 -1.964 -27.335 1.00 66.00 188 GLU A CA 1
ATOM 1398 C C . GLU A 1 188 ? 17.383 -1.305 -28.327 1.00 66.00 188 GLU A C 1
ATOM 1400 O O . GLU A 1 188 ? 17.572 -1.425 -29.536 1.00 66.00 188 GLU A O 1
ATOM 1405 N N . ARG A 1 189 ? 16.400 -0.515 -27.871 1.00 69.88 189 ARG A N 1
ATOM 1406 C CA . ARG A 1 189 ? 15.495 0.221 -28.782 1.00 69.88 189 ARG A CA 1
ATOM 1407 C C . ARG A 1 189 ? 16.269 1.206 -29.652 1.00 69.88 189 ARG A C 1
ATOM 1409 O O . ARG A 1 189 ? 15.951 1.359 -30.823 1.00 69.88 189 ARG A O 1
ATOM 1416 N N . LYS A 1 190 ? 17.293 1.863 -29.104 1.00 73.94 190 LYS A N 1
ATOM 1417 C CA . LYS A 1 190 ? 18.158 2.792 -29.841 1.00 73.94 190 LYS A CA 1
ATOM 1418 C C . LYS A 1 190 ? 18.960 2.061 -30.921 1.00 73.94 190 LYS A C 1
ATOM 1420 O O . LYS A 1 190 ? 19.080 2.573 -32.032 1.00 73.94 190 LYS A O 1
ATOM 1425 N N . LYS A 1 191 ? 19.435 0.847 -30.623 1.00 81.12 191 LYS A N 1
ATOM 1426 C CA . LYS A 1 191 ? 20.125 -0.041 -31.570 1.00 81.12 191 LYS A CA 1
ATOM 1427 C C . LYS A 1 191 ? 19.211 -0.487 -32.718 1.00 81.12 191 LYS A C 1
ATOM 1429 O O . LYS A 1 191 ? 19.666 -0.547 -33.854 1.00 81.12 191 LYS A O 1
ATOM 1434 N N . HIS A 1 192 ? 17.926 -0.702 -32.434 1.00 78.50 192 HIS A N 1
ATOM 1435 C CA . HIS A 1 192 ? 16.905 -1.088 -33.417 1.00 78.50 192 HIS A CA 1
ATOM 1436 C C . HIS A 1 192 ? 16.048 0.087 -33.927 1.00 78.50 192 HIS A C 1
ATOM 1438 O O . HIS A 1 192 ? 15.060 -0.115 -34.628 1.00 78.50 192 HIS A O 1
ATOM 1444 N N . LEU A 1 193 ? 16.410 1.340 -33.622 1.00 82.31 193 LEU A N 1
ATOM 1445 C CA . LEU A 1 193 ? 15.581 2.509 -33.948 1.00 82.31 193 LEU A CA 1
ATOM 1446 C C . LEU A 1 193 ? 15.442 2.714 -35.459 1.00 82.31 193 LEU A C 1
ATOM 1448 O O . LEU A 1 193 ? 14.409 3.181 -35.931 1.00 82.31 193 LEU A O 1
ATOM 1452 N N . LYS A 1 194 ? 16.495 2.387 -36.211 1.00 86.44 194 LYS A N 1
ATOM 1453 C CA . LYS A 1 194 ? 16.488 2.481 -37.672 1.00 86.44 194 LYS A CA 1
ATOM 1454 C C . LYS A 1 194 ? 15.518 1.465 -38.285 1.00 86.44 194 LYS A C 1
ATOM 1456 O O . LYS A 1 194 ? 14.685 1.857 -39.090 1.00 86.44 194 LYS A O 1
ATOM 1461 N N . GLU A 1 195 ? 15.579 0.219 -37.822 1.00 84.69 195 GLU A N 1
ATOM 1462 C CA . GLU A 1 195 ? 14.696 -0.881 -38.233 1.00 84.69 195 GLU A CA 1
ATOM 1463 C C . GLU A 1 195 ? 13.227 -0.560 -37.905 1.00 84.69 195 GLU A C 1
ATOM 1465 O O . GLU A 1 195 ? 12.357 -0.662 -38.763 1.00 84.69 195 GLU A O 1
ATOM 1470 N N . LEU A 1 196 ? 12.957 -0.028 -36.704 1.00 81.06 196 LEU A N 1
ATOM 1471 C CA . LEU A 1 196 ? 11.622 0.438 -36.304 1.00 81.06 196 LEU A CA 1
ATOM 1472 C C . LEU A 1 196 ? 11.068 1.547 -37.213 1.00 81.06 196 LEU A C 1
ATOM 1474 O O . LEU A 1 196 ? 9.893 1.508 -37.562 1.00 81.06 196 LEU A O 1
ATOM 1478 N N . LYS A 1 197 ? 11.893 2.528 -37.604 1.00 88.00 197 LYS A N 1
ATOM 1479 C CA . LYS A 1 197 ? 11.468 3.617 -38.504 1.00 88.00 197 LYS A CA 1
ATOM 1480 C C . LYS A 1 197 ? 11.187 3.136 -39.924 1.00 88.00 197 LYS A C 1
ATOM 1482 O O . LYS A 1 197 ? 10.328 3.701 -40.594 1.00 88.00 197 LYS A O 1
ATOM 1487 N N . GLU A 1 198 ? 11.934 2.142 -40.396 1.00 87.69 198 GLU A N 1
ATOM 1488 C CA . GLU A 1 198 ? 11.709 1.536 -41.710 1.00 87.69 198 GLU A CA 1
ATOM 1489 C C . GLU A 1 198 ? 10.361 0.797 -41.734 1.00 87.69 198 GLU A C 1
ATOM 1491 O O . GLU A 1 198 ? 9.564 1.052 -42.636 1.00 87.69 198 GLU A O 1
ATOM 1496 N N . MET A 1 199 ? 10.045 0.036 -40.680 1.00 77.75 199 MET A N 1
ATOM 1497 C CA . MET A 1 199 ? 8.742 -0.630 -40.517 1.00 77.75 199 MET A CA 1
ATOM 1498 C C . MET A 1 199 ? 7.576 0.356 -40.338 1.00 77.75 199 MET A C 1
ATOM 1500 O O . MET A 1 199 ? 6.494 0.180 -40.891 1.00 77.75 199 MET A O 1
ATOM 1504 N N . GLU A 1 200 ? 7.775 1.449 -39.600 1.00 83.81 200 GLU A N 1
ATOM 1505 C CA . GLU A 1 200 ? 6.735 2.475 -39.451 1.00 83.81 200 GLU A CA 1
ATOM 1506 C C . GLU A 1 200 ? 6.425 3.164 -40.791 1.00 83.81 200 GLU A C 1
ATOM 1508 O O . GLU A 1 200 ? 5.272 3.482 -41.084 1.00 83.81 200 GLU A O 1
ATOM 1513 N N . LYS A 1 201 ? 7.441 3.340 -41.648 1.00 90.88 201 LYS A N 1
ATOM 1514 C CA . LYS A 1 201 ? 7.284 3.919 -42.987 1.00 90.88 201 LYS A CA 1
ATOM 1515 C C . LYS A 1 201 ? 6.554 2.983 -43.952 1.00 90.88 201 LYS A C 1
ATOM 1517 O O . LYS A 1 201 ? 5.841 3.472 -44.829 1.00 90.88 201 LYS A O 1
ATOM 1522 N N . ASP A 1 202 ? 6.739 1.670 -43.828 1.00 86.06 202 ASP A N 1
ATOM 1523 C CA . ASP A 1 202 ? 6.017 0.702 -44.657 1.00 86.06 202 ASP A CA 1
ATOM 1524 C C . ASP A 1 202 ? 4.594 0.414 -44.156 1.00 86.06 202 ASP A C 1
ATOM 1526 O O . ASP A 1 202 ? 3.790 -0.121 -44.920 1.00 86.06 202 ASP A O 1
ATOM 1530 N N . GLY A 1 203 ? 4.249 0.864 -42.945 1.00 83.19 203 GLY A N 1
ATOM 1531 C CA . GLY A 1 203 ? 2.938 0.660 -42.334 1.00 83.19 203 GLY A CA 1
ATOM 1532 C C . GLY A 1 203 ? 2.781 -0.718 -41.694 1.00 83.19 203 GLY A C 1
ATOM 1533 O O . GLY A 1 203 ? 1.656 -1.200 -41.585 1.00 83.19 203 GLY A O 1
ATOM 1534 N N . PHE A 1 204 ? 3.886 -1.346 -41.286 1.00 81.50 204 PHE A N 1
ATOM 1535 C CA . PHE A 1 204 ? 3.932 -2.689 -40.705 1.00 81.50 204 PHE A CA 1
ATOM 1536 C C . PHE A 1 204 ? 3.308 -3.753 -41.617 1.00 81.50 204 PHE A C 1
ATOM 1538 O O . PHE A 1 204 ? 2.544 -4.606 -41.160 1.00 81.50 204 PHE A O 1
ATOM 1545 N N . LYS A 1 205 ? 3.610 -3.705 -42.919 1.00 78.31 205 LYS A N 1
ATOM 1546 C CA . LYS A 1 205 ? 2.960 -4.567 -43.929 1.00 78.31 205 LYS A CA 1
ATOM 1547 C C . LYS A 1 205 ? 3.159 -6.067 -43.700 1.00 78.31 205 LYS A C 1
ATOM 1549 O O . LYS A 1 205 ? 2.259 -6.837 -44.023 1.00 78.31 205 LYS A O 1
ATOM 1554 N N . ASP A 1 206 ? 4.274 -6.459 -43.088 1.00 74.88 206 ASP A N 1
ATOM 1555 C CA . ASP A 1 206 ? 4.588 -7.857 -42.750 1.00 74.88 206 ASP A CA 1
ATOM 1556 C C . ASP A 1 206 ? 4.120 -8.259 -41.331 1.00 74.88 206 ASP A C 1
ATOM 1558 O O . ASP A 1 206 ? 4.377 -9.366 -40.852 1.00 74.88 206 ASP A O 1
ATOM 1562 N N . GLY A 1 207 ? 3.406 -7.361 -40.641 1.00 66.19 207 GLY A N 1
ATOM 1563 C CA . GLY A 1 207 ? 2.975 -7.523 -39.256 1.00 66.19 207 GLY A CA 1
ATOM 1564 C C . GLY A 1 207 ? 4.120 -7.413 -38.240 1.00 66.19 207 GLY A C 1
ATOM 1565 O O . GLY A 1 207 ? 5.296 -7.302 -38.572 1.00 66.19 207 GLY A O 1
ATOM 1566 N N . LEU A 1 208 ? 3.788 -7.493 -36.948 1.00 64.81 208 LEU A N 1
ATOM 1567 C CA . LEU A 1 208 ? 4.766 -7.506 -35.841 1.00 64.81 208 LEU A CA 1
ATOM 1568 C C . LEU A 1 208 ? 5.607 -8.805 -35.770 1.00 64.81 208 LEU A C 1
ATOM 1570 O O . LEU A 1 208 ? 6.333 -9.025 -34.804 1.00 64.81 208 LEU A O 1
ATOM 1574 N N . ILE A 1 209 ? 5.508 -9.675 -36.780 1.00 58.41 209 ILE A N 1
ATOM 1575 C CA . ILE A 1 209 ? 6.111 -11.016 -36.828 1.00 58.41 209 ILE A CA 1
ATOM 1576 C C . ILE A 1 209 ? 7.577 -10.966 -37.319 1.00 58.41 209 ILE A C 1
ATOM 1578 O O . ILE A 1 209 ? 8.298 -11.955 -37.219 1.00 58.41 209 ILE A O 1
ATOM 1582 N N . GLY A 1 210 ? 8.060 -9.806 -37.780 1.00 54.69 210 GLY A N 1
ATOM 1583 C CA . GLY A 1 210 ? 9.426 -9.617 -38.290 1.00 54.69 210 GLY A CA 1
ATOM 1584 C C . GLY A 1 210 ? 10.549 -9.569 -37.243 1.00 54.69 210 GLY A C 1
ATOM 1585 O O . GLY A 1 210 ? 11.722 -9.557 -37.614 1.00 54.69 210 GLY A O 1
ATOM 1586 N N . PHE A 1 211 ? 10.247 -9.563 -35.941 1.00 56.72 211 PHE A N 1
ATOM 1587 C CA . PHE A 1 211 ? 11.302 -9.589 -34.926 1.00 56.72 211 PHE A CA 1
ATOM 1588 C C . PHE A 1 211 ? 11.911 -10.988 -34.805 1.00 56.72 211 PHE A C 1
ATOM 1590 O O . PHE A 1 211 ? 11.206 -11.990 -34.661 1.00 56.72 211 PHE A O 1
ATOM 1597 N N . LYS A 1 212 ? 13.250 -11.067 -34.792 1.00 55.25 212 LYS A N 1
ATOM 1598 C CA . LYS A 1 212 ? 13.938 -12.275 -34.317 1.00 55.25 212 LYS A CA 1
ATOM 1599 C C . LYS A 1 212 ? 13.393 -12.610 -32.924 1.00 55.25 212 LYS A C 1
ATOM 1601 O O . LYS A 1 212 ? 13.300 -11.717 -32.079 1.00 55.25 212 LYS A O 1
ATOM 1606 N N . LYS A 1 213 ? 13.037 -13.883 -32.696 1.00 47.72 213 LYS A N 1
ATOM 1607 C CA . LYS A 1 213 ? 12.734 -14.412 -31.353 1.00 47.72 213 LYS A CA 1
ATOM 1608 C C . LYS A 1 213 ? 13.795 -13.864 -30.387 1.00 47.72 213 LYS A C 1
ATOM 1610 O O . LYS A 1 213 ? 14.973 -14.012 -30.693 1.00 47.72 213 LYS A O 1
ATOM 1615 N N . ASP A 1 214 ? 13.344 -13.208 -29.311 1.00 49.97 214 ASP A N 1
ATOM 1616 C CA . ASP A 1 214 ? 14.113 -12.609 -28.194 1.00 49.97 214 ASP A CA 1
ATOM 1617 C C . ASP A 1 214 ? 14.126 -11.069 -28.096 1.00 49.97 214 ASP A C 1
ATOM 1619 O O . ASP A 1 214 ? 14.713 -10.526 -27.160 1.00 49.97 214 ASP A O 1
ATOM 1623 N N . VAL A 1 215 ? 13.412 -10.344 -28.965 1.00 51.00 215 VAL A N 1
ATOM 1624 C CA . VAL A 1 215 ? 13.136 -8.906 -28.766 1.00 51.00 215 VAL A CA 1
ATOM 1625 C C . VAL A 1 215 ? 11.687 -8.728 -28.310 1.00 51.00 215 VAL A C 1
ATOM 1627 O O . VAL A 1 215 ? 10.783 -8.598 -29.129 1.00 51.00 215 VAL A O 1
ATOM 1630 N N . TYR A 1 216 ? 11.454 -8.762 -26.996 1.00 48.66 216 TYR A N 1
ATOM 1631 C CA . TYR A 1 216 ? 10.159 -8.402 -26.410 1.00 48.66 216 TYR A CA 1
ATOM 1632 C C . TYR A 1 216 ? 10.204 -6.963 -25.886 1.00 48.66 216 TYR A C 1
ATOM 1634 O O . TYR A 1 216 ? 11.203 -6.547 -25.296 1.00 48.66 216 TYR A O 1
ATOM 1642 N N . TYR A 1 217 ? 9.126 -6.223 -26.158 1.00 51.88 217 TYR A N 1
ATOM 1643 C CA . TYR A 1 217 ? 8.854 -4.896 -25.603 1.00 51.88 217 TYR A CA 1
ATOM 1644 C C . TYR A 1 217 ? 8.665 -4.941 -24.086 1.00 51.88 217 TYR A C 1
ATOM 1646 O O . TYR A 1 217 ? 8.090 -5.939 -23.593 1.00 51.88 217 TYR A O 1
#